Protein 1MX4 (pdb70)

Nearest PDB structures (foldseek):
  1mx4-assembly1_A  TM=1.006E+00  e=5.178E-28  Homo sapiens
  1mx2-assembly1_A  TM=1.004E+00  e=1.451E-25  Homo sapiens
  1mx2-assembly2_B  TM=9.859E-01  e=1.183E-23  Homo sapiens
  1mx6-assembly2_B  TM=9.860E-01  e=1.723E-23  Homo sapiens
  1ihb-assembly1_B  TM=9.874E-01  e=2.378E-23  Homo sapiens

Foldseek 3Di:
DFAQLLVCQLVLPPVSNVVVVVDPDDQQDAHPQGHGSLQNGDFPNQVSNLVSLVVPHDQCDADPFQDGVLLVCLLVLRQSNNVSSVVSPHDQCRATPFQDGSLLNNLLNLSQVNNLCCLPPHPHDQCGATNVGHGSLNNNVVNVSVVSNVSSVVRD/DLQCQLLVCQLVVVLVSNVVSVVVVGPQADAPPQGHGSLRNGDQPNLSSLLSSLVSPYDQADADPQQDTVLLVCLLVLRQSNNVSSVVSVRDQCRAGPQQDGSLLNNLLNLSQVNNLCPLPPHPYPLCGATNVGDGSLNSNVVNVSVVSNVSCVVSVSD

Solvent-accessible surface area: 15303 Å² total; per-residue (Å²): 165,15,95,99,2,2,52,4,0,42,185,21,59,67,142,70,0,35,59,16,2,59,52,129,19,87,6,49,27,110,19,73,135,40,79,2,2,2,16,16,7,114,45,40,40,37,61,1,0,70,26,0,10,41,37,49,7,59,15,56,58,103,42,243,64,8,41,0,3,1,0,37,0,0,76,51,25,52,45,84,0,0,61,17,0,29,108,55,147,9,63,17,34,13,62,13,91,116,0,11,2,0,0,1,10,0,0,65,59,27,52,59,185,3,0,60,39,0,23,103,131,32,76,13,75,36,62,46,158,15,122,177,18,46,27,0,18,52,15,0,137,133,104,45,88,114,124,3,15,66,32,0,114,82,49,79,122,148,20,98,68,3,6,52,0,0,40,137,25,39,53,141,55,0,35,49,15,6,137,115,120,15,97,12,45,24,114,37,86,159,40,78,4,2,4,22,29,10,122,47,43,37,41,62,2,0,91,64,0,10,105,115,44,8,68,27,63,60,99,34,217,77,7,35,0,7,2,0,39,0,0,117,54,16,54,24,84,0,0,49,12,0,31,132,57,155,8,62,14,49,17,63,9,85,110,0,8,2,0,0,0,11,0,0,63,66,27,52,64,151,2,0,61,40,1,24,92,127,38,78,13,76,50,38,16,44,8,21,143,8,28,19,0,11,57,12,0,193,116,114,51,93,102,117,2,22,67,26,0,114,86,61,70,6,70

GO terms:
  GO:0005829 cytosol (C, TAS)
  GO:0005515 protein binding (F, IPI)
  GO:0004861 cyclin-dependent protein serine/threonine kinase inhibitor activity (F, IDA)
  GO:0005634 nucleus (C, IDA)
  GO:0005737 cytoplasm (C, IDA)
  GO:2000045 regulation of G1/S transition of mitotic cell cycle (P, IDA)
  GO:0030308 negative regulation of cell growth (P, IDA)
  GO:0008285 negative regulation of cell population proliferation (P, IDA)
  GO:0004861 cyclin-dependent protein serine/threonine kinase inhibitor activity (F, TAS)
  GO:0019901 protein kinase binding (F, IPI)

InterPro domains:
  IPR002110 Ankyrin repeat [PF12796] (74-160)
  IPR002110 Ankyrin repeat [PF13637] (11-43)
  IPR002110 Ankyrin repeat [PS50088] (69-101)
  IPR002110 Ankyrin repeat [PS50088] (102-128)
  IPR002110 Ankyrin repeat [SM00248] (37-65)
  IPR002110 Ankyrin repeat [SM00248] (69-98)
  IPR002110 Ankyrin repeat [SM00248] (102-132)
  IPR002110 Ankyrin repeat [SM00248] (136-167)
  IPR036770 Ankyrin repeat-containing domain superfamily [G3DSA:1.25.40.20] (1-168)
  IPR036770 Ankyrin repeat-containing domain superfamily [SSF48403] (6-159)
  IPR050776 Ankyrin Repeat and Cyclin-Dependent Kinase Inhibitor [PTHR24201] (7-159)

CATH classification: 1.25.40.20

Radius of gyration: 25.45 Å; Cα contacts (8 Å, |Δi|>4): 602; chains: 2; bounding box: 33×76×51 Å

B-factor: mean 25.81, std 10.82, range [7.52, 103.93]

Sequence (315 aa):
WGNELASAAARGDLEQLTSLLQNNVNVNAQNGFGRTALQVMKLGNPEIARRLLLRGANPDLKDRTGFAVIHDAARAGQLDTLQTLLEFQADVNIEDNEGNLPLHLAAKEGHLRVVEFLVKHTASNVGHRNHKGDTACDLARLYGRNEVVSLMQANGPWGNELASAAARGDLEQLTSLLQNNVNVNAQNGFGRTALQVMKLGNPEIARRLLLRGANPDLKDRTGFAVIHDAARAGQLDTLQTLLEFQADVNIEDNEGNLPLHLAAKEGHLRVVEFLVKHTASNVGHRNHKGDTACDLARLYGRNEVVSLMQANGAG

Organism: Homo sapiens (NCBI:txid9606)

Secondary structure (DSSP, 8-state):
-HHHHHHHHHHT-HHHHHHHTTS---TT-B-TTS-BHHHH--TT-HHHHHHHHHTT--TT---TTS--HHHHHHHTT-HHHHHHHHHTT--TT---TTS--HHHHHHHHT-HHHHHHHHHHS---TT---TTS--HHHHHHHTT-HHHHHHHHH--/-HHHHHHHHHHHT-HHHHHHHHHTT--TT---TTS--HHHHPPTT-HHHHHHHHHTT--TT-B-TTS-BHHHHHHHTT-HHHHHHHHHTT--TT---TTS--HHHHHHHTT-HHHHHHHHHHS---TT---TTS--HHHHHHHTT-HHHHHHHHHTT--

Structure (mmCIF, N/CA/C/O backbone):
data_1MX4
#
_entry.id   1MX4
#
_cell.length_a   55.070
_cell.length_b   151.174
_cell.length_c   40.149
_cell.angle_alpha   90.00
_cell.angle_beta   90.00
_cell.angle_gamma   90.00
#
_symmetry.space_group_name_H-M   'P 21 21 2'
#
loop_
_entity.id
_entity.type
_entity.pdbx_description
1 polymer 'Cyclin-dependent kinase 6 inhibitor'
2 water water
#
loop_
_atom_site.group_PDB
_atom_site.id
_atom_site.type_symbol
_atom_site.label_atom_id
_atom_site.label_alt_id
_atom_site.label_comp_id
_atom_site.label_asym_id
_atom_site.label_entity_id
_atom_site.label_seq_id
_atom_site.pdbx_PDB_ins_code
_atom_site.Cartn_x
_atom_site.Cartn_y
_atom_site.Cartn_z
_atom_site.occupancy
_atom_site.B_iso_or_equiv
_atom_site.auth_seq_id
_atom_site.auth_comp_id
_atom_site.auth_asym_id
_atom_site.auth_atom_id
_atom_site.pdbx_PDB_model_num
ATOM 1 N N . TRP A 1 5 ? 15.619 37.601 50.095 1.00 49.28 5 TRP A N 1
ATOM 2 C CA . TRP A 1 5 ? 16.171 37.807 48.729 1.00 47.31 5 TRP A CA 1
ATOM 3 C C . TRP A 1 5 ? 16.438 36.477 48.036 1.00 43.60 5 TRP A C 1
ATOM 4 O O . TRP A 1 5 ? 15.902 36.224 46.960 1.00 43.59 5 TRP A O 1
ATOM 15 N N . GLY A 1 6 ? 17.259 35.628 48.648 1.00 42.22 6 GLY A N 1
ATOM 16 C CA . GLY A 1 6 ? 17.564 34.336 48.052 1.00 38.26 6 GLY A CA 1
ATOM 17 C C . GLY A 1 6 ? 16.314 33.507 47.790 1.00 36.57 6 GLY A C 1
ATOM 18 O O . GLY A 1 6 ? 16.179 32.876 46.736 1.00 34.84 6 GLY A O 1
ATOM 19 N N . ASN A 1 7 ? 15.396 33.516 48.754 1.00 35.56 7 ASN A N 1
ATOM 20 C CA . ASN A 1 7 ? 14.144 32.778 48.645 1.00 31.24 7 ASN A CA 1
ATOM 21 C C . ASN A 1 7 ? 13.217 33.409 47.619 1.00 30.05 7 ASN A C 1
ATOM 22 O O . ASN A 1 7 ? 12.666 32.721 46.759 1.00 27.57 7 ASN A O 1
ATOM 27 N N . GLU A 1 8 ? 13.046 34.722 47.722 1.00 29.47 8 GLU A N 1
ATOM 28 C CA . GLU A 1 8 ? 12.185 35.454 46.807 1.00 28.11 8 GLU A CA 1
ATOM 29 C C . GLU A 1 8 ? 12.713 35.415 45.382 1.00 26.34 8 GLU A C 1
ATOM 30 O O . GLU A 1 8 ? 11.946 35.238 44.434 1.00 25.28 8 GLU A O 1
ATOM 36 N N . LEU A 1 9 ? 14.025 35.576 45.235 1.00 27.27 9 LEU A N 1
ATOM 37 C CA . LEU A 1 9 ? 14.651 35.573 43.918 1.00 27.60 9 LEU A CA 1
ATOM 38 C C . LEU A 1 9 ? 14.377 34.238 43.228 1.00 26.60 9 LEU A C 1
ATOM 39 O O . LEU A 1 9 ? 13.976 34.196 42.064 1.00 26.23 9 LEU A O 1
ATOM 44 N N . ALA A 1 10 ? 14.586 33.148 43.963 1.00 27.17 10 ALA A N 1
ATOM 45 C CA . ALA A 1 10 ? 14.350 31.809 43.430 1.00 25.29 10 ALA A CA 1
ATOM 46 C C . ALA A 1 10 ? 12.880 31.656 43.061 1.00 24.28 10 ALA A C 1
ATOM 47 O O . ALA A 1 10 ? 12.539 31.064 42.038 1.00 22.69 10 ALA A O 1
ATOM 49 N N . SER A 1 11 ? 12.011 32.203 43.902 1.00 25.19 11 SER A N 1
ATOM 50 C CA . SER A 1 11 ? 10.578 32.140 43.661 1.00 25.92 11 SER A CA 1
ATOM 51 C C . SER A 1 11 ? 10.219 32.867 42.357 1.00 27.75 11 SER A C 1
ATOM 52 O O . SER A 1 11 ? 9.466 32.347 41.526 1.00 27.69 11 SER A O 1
ATOM 55 N N . ALA A 1 12 ? 10.760 34.069 42.181 1.00 26.32 12 ALA A N 1
ATOM 56 C CA . ALA A 1 12 ? 10.485 34.854 40.978 1.00 25.83 12 ALA A CA 1
ATOM 57 C C . ALA A 1 12 ? 10.942 34.103 39.728 1.00 21.38 12 ALA A C 1
ATOM 58 O O . ALA A 1 12 ? 10.244 34.088 38.709 1.00 19.34 12 ALA A O 1
ATOM 60 N N . ALA A 1 13 ? 12.118 33.488 39.808 1.00 20.25 13 ALA A N 1
ATOM 61 C CA . ALA A 1 13 ? 12.666 32.730 38.686 1.00 20.61 13 ALA A CA 1
ATOM 62 C C . ALA A 1 13 ? 11.806 31.507 38.384 1.00 20.09 13 ALA A C 1
ATOM 63 O O . ALA A 1 13 ? 11.444 31.250 37.231 1.00 21.10 13 ALA A O 1
ATOM 65 N N . ALA A 1 14 ? 11.484 30.755 39.430 1.00 21.82 14 ALA A N 1
ATOM 66 C CA . ALA A 1 14 ? 10.675 29.550 39.292 1.00 25.17 14 ALA A CA 1
ATOM 67 C C . ALA A 1 14 ? 9.307 29.819 38.677 1.00 26.21 14 ALA A C 1
ATOM 68 O O . ALA A 1 14 ? 8.790 28.999 37.921 1.00 25.91 14 ALA A O 1
ATOM 70 N N . ARG A 1 15 ? 8.719 30.964 39.003 1.00 26.65 15 ARG A N 1
ATOM 71 C CA . ARG A 1 15 ? 7.408 31.315 38.477 1.00 27.10 15 ARG A CA 1
ATOM 72 C C . ARG A 1 15 ? 7.481 31.991 37.120 1.00 27.18 15 ARG A C 1
ATOM 73 O O . ARG A 1 15 ? 6.454 32.214 36.479 1.00 27.43 15 ARG A O 1
ATOM 81 N N . GLY A 1 16 ? 8.695 32.313 36.684 1.00 28.19 16 GLY A N 1
ATOM 82 C CA . GLY A 1 16 ? 8.864 32.979 35.405 1.00 26.78 16 GLY A CA 1
ATOM 83 C C . GLY A 1 16 ? 8.444 34.439 35.456 1.00 26.13 16 GLY A C 1
ATOM 84 O O . GLY A 1 16 ? 8.031 35.010 34.446 1.00 24.13 16 GLY A O 1
ATOM 85 N N . ASP A 1 17 ? 8.550 35.048 36.633 1.00 27.01 17 ASP A N 1
ATOM 86 C CA . ASP A 1 17 ? 8.176 36.449 36.803 1.00 27.14 17 ASP A CA 1
ATOM 87 C C . ASP A 1 17 ? 9.397 37.361 36.626 1.00 25.33 17 ASP A C 1
ATOM 88 O O . ASP A 1 17 ? 10.078 37.695 37.597 1.00 26.43 17 ASP A O 1
ATOM 93 N N . LEU A 1 18 ? 9.663 37.767 35.388 1.00 23.58 18 LEU A N 1
ATOM 94 C CA . LEU A 1 18 ? 10.806 38.631 35.091 1.00 24.62 18 LEU A CA 1
ATOM 95 C C . LEU A 1 18 ? 10.722 39.977 35.809 1.00 26.83 18 LEU A C 1
ATOM 96 O O . LEU A 1 18 ? 11.717 40.471 36.341 1.00 24.36 18 LEU A O 1
ATOM 101 N N . GLU A 1 19 ? 9.529 40.563 35.823 1.00 28.48 19 GLU A N 1
ATOM 102 C CA . GLU A 1 19 ? 9.305 41.855 36.466 1.00 29.24 19 GLU A CA 1
ATOM 103 C C . GLU A 1 19 ? 9.750 41.810 37.924 1.00 26.75 19 GLU A C 1
ATOM 104 O O . GLU A 1 19 ? 10.526 42.654 38.377 1.00 27.32 19 GLU A O 1
ATOM 110 N N . GLN A 1 20 ? 9.258 40.807 38.647 1.00 24.28 20 GLN A N 1
ATOM 111 C CA . GLN A 1 20 ? 9.587 40.627 40.055 1.00 21.17 20 GLN A CA 1
ATOM 112 C C . GLN A 1 20 ? 11.073 40.334 40.249 1.00 22.73 20 GLN A C 1
ATOM 113 O O . GLN A 1 20 ? 11.694 40.848 41.181 1.00 23.24 20 GLN A O 1
ATOM 119 N N . LEU A 1 21 ? 11.640 39.509 39.370 1.00 24.05 21 LEU A N 1
ATOM 120 C CA . LEU A 1 21 ? 13.057 39.164 39.462 1.00 22.76 21 LEU A CA 1
ATOM 121 C C . LEU A 1 21 ? 13.918 40.420 39.359 1.00 23.43 21 LEU A C 1
ATOM 122 O O . LEU A 1 21 ? 14.777 40.665 40.205 1.00 21.85 21 LEU A O 1
ATOM 127 N N . THR A 1 22 ? 13.689 41.216 38.320 1.00 26.40 22 THR A N 1
ATOM 128 C CA . THR A 1 22 ? 14.467 42.433 38.130 1.00 27.68 22 THR A CA 1
ATOM 129 C C . THR A 1 22 ? 14.316 43.399 39.299 1.00 24.06 22 THR A C 1
ATOM 130 O O . THR A 1 22 ? 15.267 44.094 39.653 1.00 24.38 22 THR A O 1
ATOM 134 N N . SER A 1 23 ? 13.135 43.430 39.915 1.00 23.25 23 SER A N 1
ATOM 135 C CA . SER A 1 23 ? 12.909 44.311 41.059 1.00 23.30 23 SER A CA 1
ATOM 136 C C . SER A 1 23 ? 13.772 43.835 42.225 1.00 24.61 23 SER A C 1
ATOM 137 O O . SER A 1 23 ? 14.377 44.639 42.928 1.00 24.29 23 SER A O 1
ATOM 140 N N . LEU A 1 24 ? 13.819 42.520 42.419 1.00 24.22 24 LEU A N 1
ATOM 141 C CA . LEU A 1 24 ? 14.613 41.917 43.484 1.00 23.00 24 LEU A CA 1
ATOM 142 C C . LEU A 1 24 ? 16.096 42.132 43.214 1.00 21.41 24 LEU A C 1
ATOM 143 O O . LEU A 1 24 ? 16.890 42.293 44.141 1.00 22.06 24 LEU A O 1
ATOM 148 N N . LEU A 1 25 ? 16.469 42.136 41.939 1.00 20.35 25 LEU A N 1
ATOM 149 C CA . LEU A 1 25 ? 17.862 42.329 41.569 1.00 18.90 25 LEU A CA 1
ATOM 150 C C . LEU A 1 25 ? 18.335 43.763 41.799 1.00 19.34 25 LEU A C 1
ATOM 151 O O . LEU A 1 25 ? 19.514 44.069 41.610 1.00 16.63 25 LEU A O 1
ATOM 156 N N . GLN A 1 26 ? 17.423 44.650 42.196 1.00 21.10 26 GLN A N 1
ATOM 157 C CA . GLN A 1 26 ? 17.817 46.026 42.474 1.00 23.99 26 GLN A CA 1
ATOM 158 C C . GLN A 1 26 ? 18.435 46.048 43.864 1.00 26.97 26 GLN A C 1
ATOM 159 O O . GLN A 1 26 ? 19.121 46.995 44.238 1.00 27.39 2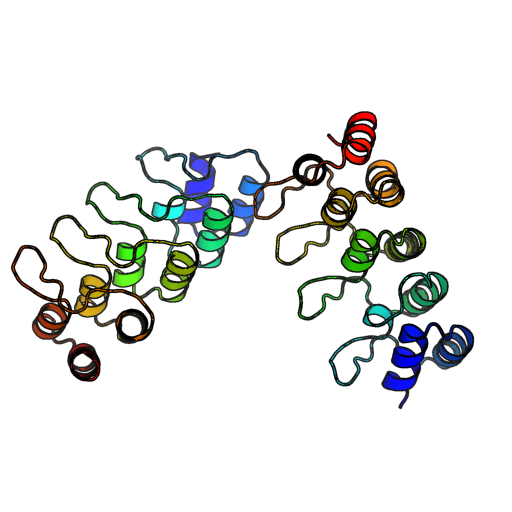6 GLN A O 1
ATOM 165 N N . ASN A 1 27 ? 18.195 44.985 44.626 1.00 28.44 27 ASN A N 1
ATOM 166 C CA . ASN A 1 27 ? 18.756 44.876 45.971 1.00 29.69 27 ASN A CA 1
ATOM 167 C C . ASN A 1 27 ? 20.160 44.308 45.854 1.00 30.48 27 ASN A C 1
ATOM 168 O O . ASN A 1 27 ? 20.592 43.920 44.766 1.00 31.69 27 ASN A O 1
ATOM 173 N N . ASN A 1 28 ? 20.866 44.263 46.980 1.00 32.96 28 ASN A N 1
ATOM 174 C CA . ASN A 1 28 ? 22.218 43.725 47.024 1.00 35.70 28 ASN A CA 1
ATOM 175 C C . ASN A 1 28 ? 22.085 42.248 47.371 1.00 36.81 28 ASN A C 1
ATOM 176 O O . ASN A 1 28 ? 22.340 41.832 48.499 1.00 38.65 28 ASN A O 1
ATOM 181 N N . VAL A 1 29 ? 21.685 41.460 46.381 1.00 34.60 29 VAL A N 1
ATOM 182 C CA . VAL A 1 29 ? 21.466 40.035 46.572 1.00 31.54 29 VAL A CA 1
ATOM 183 C C . VAL A 1 29 ? 22.562 39.127 46.026 1.00 29.31 29 VAL A C 1
ATOM 184 O O . VAL A 1 29 ? 23.338 39.513 45.151 1.00 31.73 29 VAL A O 1
ATOM 188 N N . ASN A 1 30 ? 22.618 37.913 46.567 1.00 29.64 30 ASN A N 1
ATOM 189 C CA . ASN A 1 30 ? 23.567 36.907 46.113 1.00 29.73 30 ASN A CA 1
ATOM 190 C C . ASN A 1 30 ? 22.761 35.968 45.226 1.00 28.18 30 ASN A C 1
ATOM 191 O O . ASN A 1 30 ? 21.996 35.133 45.717 1.00 26.03 30 ASN A O 1
ATOM 196 N N . VAL A 1 31 ? 22.921 36.127 43.919 1.00 27.89 31 VAL A N 1
ATOM 197 C CA . VAL A 1 31 ? 22.196 35.315 42.953 1.00 27.47 31 VAL A CA 1
ATOM 198 C C . VAL A 1 31 ? 22.508 33.833 43.085 1.00 28.24 31 VAL A C 1
ATOM 199 O O . VAL A 1 31 ? 21.801 32.997 42.525 1.00 30.20 31 VAL A O 1
ATOM 203 N N . ASN A 1 32 ? 23.567 33.502 43.818 1.00 26.86 32 ASN A N 1
ATOM 204 C CA . ASN A 1 32 ? 23.930 32.102 44.002 1.00 27.62 32 ASN A CA 1
ATOM 205 C C . ASN A 1 32 ? 23.478 31.576 45.358 1.00 28.95 32 ASN A C 1
ATOM 206 O O . ASN A 1 32 ? 23.915 30.517 45.801 1.00 31.54 32 ASN A O 1
ATOM 211 N N . ALA A 1 33 ? 22.590 32.321 46.010 1.00 29.45 33 ALA A N 1
ATOM 212 C CA . ALA A 1 33 ? 22.067 31.909 47.303 1.00 30.12 33 ALA A CA 1
ATOM 213 C C . ALA A 1 33 ? 21.085 30.768 47.059 1.00 30.71 33 ALA A C 1
ATOM 214 O O . ALA A 1 33 ? 20.420 30.731 46.026 1.00 30.91 33 ALA A O 1
ATOM 216 N N . GLN A 1 34 ? 20.996 29.839 48.003 1.00 30.98 34 GLN A N 1
ATOM 217 C CA . GLN A 1 34 ? 20.094 28.703 47.858 1.00 34.91 34 GLN A CA 1
ATOM 218 C C . GLN A 1 34 ? 18.780 28.990 48.566 1.00 33.94 34 GLN A C 1
ATOM 219 O O . GLN A 1 34 ? 18.744 29.761 49.522 1.00 35.67 34 GLN A O 1
ATOM 225 N N . ASN A 1 35 ? 17.697 28.380 48.092 1.00 33.36 35 ASN A N 1
ATOM 226 C CA . ASN A 1 35 ? 16.396 28.589 48.713 1.00 36.52 35 ASN A CA 1
ATOM 227 C C . ASN A 1 35 ? 16.160 27.569 49.819 1.00 37.16 35 ASN A C 1
ATOM 228 O O . ASN A 1 35 ? 17.071 26.834 50.202 1.00 33.24 35 ASN A O 1
ATOM 233 N N . GLY A 1 36 ? 14.931 27.527 50.320 1.00 39.14 36 GLY A N 1
ATOM 234 C CA . GLY A 1 36 ? 14.586 26.604 51.385 1.00 42.51 36 GLY A CA 1
ATOM 235 C C . GLY A 1 36 ? 14.973 25.154 51.153 1.00 41.66 36 GLY A C 1
ATOM 236 O O . GLY A 1 36 ? 15.145 24.403 52.115 1.00 40.30 36 GLY A O 1
ATOM 237 N N . PHE A 1 37 ? 15.105 24.746 49.893 1.00 40.24 37 PHE A N 1
ATOM 238 C CA . PHE A 1 37 ? 15.474 23.366 49.604 1.00 40.23 37 PHE A CA 1
ATOM 239 C C . PHE A 1 37 ? 16.782 23.170 48.832 1.00 39.29 37 PHE A C 1
ATOM 240 O O . PHE A 1 37 ? 16.918 22.228 48.052 1.00 38.98 37 PHE A O 1
ATOM 248 N N . GLY A 1 38 ? 17.741 24.064 49.064 1.00 36.66 38 GLY A N 1
ATOM 249 C CA . GLY A 1 38 ? 19.049 23.958 48.437 1.00 35.50 38 GLY A CA 1
ATOM 250 C C . GLY A 1 38 ? 19.213 24.173 46.944 1.00 35.61 38 GLY A C 1
ATOM 251 O O . GLY A 1 38 ? 20.169 23.674 46.351 1.00 36.08 38 GLY A O 1
ATOM 252 N N . ARG A 1 39 ? 18.304 24.912 46.322 1.00 33.45 39 ARG A N 1
ATOM 253 C CA . ARG A 1 39 ? 18.421 25.170 44.893 1.00 31.19 39 ARG A CA 1
ATOM 254 C C . ARG A 1 39 ? 18.532 26.674 44.657 1.00 27.55 39 ARG A C 1
ATOM 255 O O . ARG A 1 39 ? 17.902 27.467 45.359 1.00 28.64 39 ARG A O 1
ATOM 263 N N . THR A 1 40 ? 19.351 27.066 43.688 1.00 26.47 40 THR A N 1
ATOM 264 C CA . THR A 1 40 ? 19.534 28.479 43.384 1.00 23.91 40 THR A CA 1
ATOM 265 C C . THR A 1 40 ? 18.491 28.938 42.378 1.00 22.86 40 THR A C 1
ATOM 266 O O . THR A 1 40 ? 17.884 28.123 41.681 1.00 21.76 40 THR A O 1
ATOM 270 N N . ALA A 1 41 ? 18.294 30.252 42.298 1.00 21.20 41 ALA A N 1
ATOM 271 C CA . ALA A 1 41 ? 17.322 30.816 41.377 1.00 18.80 41 ALA A CA 1
ATOM 272 C C . ALA A 1 41 ? 17.469 30.219 39.980 1.00 18.62 41 ALA A C 1
ATOM 273 O O . ALA A 1 41 ? 16.487 29.789 39.381 1.00 20.61 41 ALA A O 1
ATOM 275 N N . LEU A 1 42 ? 18.695 30.194 39.466 1.00 16.93 42 LEU A N 1
ATOM 276 C CA . LEU A 1 42 ? 18.957 29.656 38.133 1.00 18.27 42 LEU A CA 1
ATOM 277 C C . LEU A 1 42 ? 18.532 28.186 38.006 1.00 19.61 42 LEU A C 1
ATOM 278 O O . LEU A 1 42 ? 17.951 27.782 36.997 1.00 21.32 42 LEU A O 1
ATOM 283 N N . GLN A 1 43 ? 18.817 27.391 39.031 1.00 22.11 43 GLN A N 1
ATOM 284 C CA . GLN A 1 43 ? 18.456 25.978 39.007 1.00 22.74 43 GLN A CA 1
ATOM 285 C C . GLN A 1 43 ? 16.947 25.732 38.967 1.00 22.94 43 GLN A C 1
ATOM 286 O O . GLN A 1 43 ? 16.488 24.801 38.309 1.00 25.53 43 GLN A O 1
ATOM 292 N N . VAL A 1 44 ? 16.176 26.564 39.660 1.00 22.55 44 VAL A N 1
ATOM 293 C CA . VAL A 1 44 ? 14.726 26.383 39.692 1.00 23.24 44 VAL A CA 1
ATOM 294 C C . VAL A 1 44 ? 13.989 27.193 38.642 1.00 23.38 44 VAL A C 1
ATOM 295 O O . VAL A 1 44 ? 12.778 27.053 38.476 1.00 24.51 44 VAL A O 1
ATOM 299 N N . MET A 1 45 ? 14.724 28.042 37.937 1.00 22.75 45 MET A N 1
ATOM 300 C CA . MET A 1 45 ? 14.128 28.890 36.921 1.00 22.03 45 MET A CA 1
ATOM 301 C C . MET A 1 45 ? 13.131 28.164 36.026 1.00 20.83 45 MET A C 1
ATOM 302 O O . MET A 1 45 ? 13.380 27.043 35.573 1.00 20.53 45 MET A O 1
ATOM 307 N N . LYS A 1 46 ? 11.993 28.806 35.784 1.00 20.97 46 LYS A N 1
ATOM 308 C CA . LYS A 1 46 ? 10.987 28.238 34.899 1.00 24.25 46 LYS A CA 1
ATOM 309 C C . LYS A 1 46 ? 11.610 28.301 33.509 1.00 26.76 46 LYS A C 1
ATOM 310 O O . LYS A 1 46 ? 11.895 29.386 32.994 1.00 28.01 46 LYS A O 1
ATOM 316 N N . LEU A 1 47 ? 11.843 27.145 32.903 1.00 23.82 47 LEU A N 1
ATOM 317 C CA . LEU A 1 47 ? 12.447 27.131 31.583 1.00 25.67 47 LEU A CA 1
ATOM 318 C C . LEU A 1 47 ? 11.526 27.844 30.597 1.00 24.95 47 LEU A C 1
ATOM 319 O O . LEU A 1 47 ? 10.339 28.059 30.871 1.00 26.83 47 LEU A O 1
ATOM 324 N N . GLY A 1 48 ? 12.076 28.229 29.455 1.00 25.91 48 GLY A N 1
ATOM 325 C CA . GLY A 1 48 ? 11.275 28.941 28.477 1.00 26.50 48 GLY A CA 1
ATOM 326 C C . GLY A 1 48 ? 11.330 30.433 28.747 1.00 25.29 48 GLY A C 1
ATOM 327 O O . GLY A 1 48 ? 10.671 31.221 28.071 1.00 25.55 48 GLY A O 1
ATOM 328 N N . ASN A 1 49 ? 12.111 30.815 29.756 1.00 25.49 49 ASN A N 1
ATOM 329 C CA . ASN A 1 49 ? 12.292 32.220 30.127 1.00 23.92 49 ASN A CA 1
ATOM 330 C C . ASN A 1 49 ? 13.782 32.530 30.071 1.00 22.89 49 ASN A C 1
ATOM 331 O O . ASN A 1 49 ? 14.429 32.723 31.100 1.00 23.37 49 ASN A O 1
ATOM 336 N N . PRO A 1 50 ? 14.351 32.571 28.858 1.00 22.54 50 PRO A N 1
ATOM 337 C CA . PRO A 1 50 ? 15.774 32.854 28.666 1.00 23.04 50 PRO A CA 1
ATOM 338 C C . PRO A 1 50 ? 16.288 34.156 29.291 1.00 24.87 50 PRO A C 1
ATOM 339 O O . PRO A 1 50 ? 17.416 34.205 29.783 1.00 25.94 50 PRO A O 1
ATOM 343 N N . GLU A 1 51 ? 15.464 35.201 29.290 1.00 26.03 51 GLU A N 1
ATOM 344 C CA . GLU A 1 51 ? 15.875 36.482 29.863 1.00 23.61 51 GLU A CA 1
ATOM 345 C C . GLU A 1 51 ? 16.112 36.318 31.366 1.00 25.40 51 GLU A C 1
ATOM 346 O O . GLU A 1 51 ? 16.995 36.957 31.936 1.00 24.82 51 GLU A O 1
ATOM 352 N N . ILE A 1 52 ? 15.332 35.452 32.007 1.00 22.85 52 ILE A N 1
ATOM 353 C CA . ILE A 1 52 ? 15.505 35.209 33.438 1.00 21.02 52 ILE A CA 1
ATOM 354 C C . ILE A 1 52 ? 16.893 34.609 33.670 1.00 21.80 52 ILE A C 1
ATOM 355 O O . ILE A 1 52 ? 17.598 34.992 34.602 1.00 22.01 52 ILE A O 1
ATOM 360 N N . ALA A 1 53 ? 17.289 33.678 32.809 1.00 23.30 53 ALA A N 1
ATOM 361 C CA . ALA A 1 53 ? 18.607 33.064 32.931 1.00 22.35 53 ALA A CA 1
ATOM 362 C C . ALA A 1 53 ? 19.674 34.120 32.668 1.00 21.10 53 ALA A C 1
ATOM 363 O O . ALA A 1 53 ? 20.656 34.213 33.392 1.00 21.20 53 ALA A O 1
ATOM 365 N N . ARG A 1 54 ? 19.469 34.911 31.621 1.00 20.29 54 ARG A N 1
ATOM 366 C CA . ARG A 1 54 ? 20.415 35.955 31.255 1.00 23.36 54 ARG A CA 1
ATOM 367 C C . ARG A 1 54 ? 20.679 36.905 32.423 1.00 22.23 54 ARG A C 1
ATOM 368 O O . ARG A 1 54 ? 21.828 37.113 32.813 1.00 20.92 54 ARG A O 1
ATOM 376 N N . ARG A 1 55 ? 19.613 37.464 32.989 1.00 21.64 55 ARG A N 1
ATOM 377 C CA . ARG A 1 55 ? 19.733 38.399 34.104 1.00 21.96 55 ARG A CA 1
ATOM 378 C C . ARG A 1 55 ? 20.431 37.777 35.311 1.00 22.42 55 ARG A C 1
ATOM 379 O O . ARG A 1 55 ? 21.187 38.449 36.014 1.00 22.63 55 ARG A O 1
ATOM 387 N N . LEU A 1 56 ? 20.189 36.494 35.558 1.00 19.18 56 LEU A N 1
ATOM 388 C CA . LEU A 1 56 ? 20.853 35.839 36.676 1.00 18.17 56 LEU A CA 1
ATOM 389 C C . LEU A 1 56 ? 22.336 35.632 36.350 1.00 18.81 56 LEU A C 1
ATOM 390 O O . LEU A 1 56 ? 23.211 35.853 37.191 1.00 22.29 56 LEU A O 1
ATOM 395 N N . LEU A 1 57 ? 22.614 35.225 35.117 1.00 21.50 57 LEU A N 1
ATOM 396 C CA . LEU A 1 57 ? 23.989 34.985 34.698 1.00 21.22 57 LEU A CA 1
ATOM 397 C C . LEU A 1 57 ? 24.791 36.285 34.676 1.00 23.05 57 LEU A C 1
ATOM 398 O O . LEU A 1 57 ? 25.972 36.296 35.014 1.00 21.82 57 LEU A O 1
ATOM 403 N N . LEU A 1 58 ? 24.145 37.377 34.280 1.00 24.73 58 LEU A N 1
ATOM 404 C CA . LEU A 1 58 ? 24.799 38.681 34.244 1.00 27.92 58 LEU A CA 1
ATOM 405 C C . LEU A 1 58 ? 25.226 39.100 35.654 1.00 28.20 58 LEU A C 1
ATOM 406 O O . LEU A 1 58 ? 26.177 39.865 35.820 1.00 28.59 58 LEU A O 1
ATOM 411 N N . ARG A 1 59 ? 24.524 38.599 36.668 1.00 29.53 59 ARG A N 1
ATOM 412 C CA . ARG A 1 59 ? 24.847 38.929 38.057 1.00 28.96 59 ARG A CA 1
ATOM 413 C C . ARG A 1 59 ? 25.823 37.957 38.706 1.00 29.33 59 ARG A C 1
ATOM 414 O O . ARG A 1 59 ? 26.066 38.023 39.914 1.00 34.25 59 ARG A O 1
ATOM 422 N N . GLY A 1 60 ? 26.377 37.051 37.906 1.00 27.51 60 GLY A N 1
ATOM 423 C CA . GLY A 1 60 ? 27.335 36.096 38.430 1.00 26.71 60 GLY A CA 1
ATOM 424 C C . GLY A 1 60 ? 26.816 34.721 38.816 1.00 24.14 60 GLY A C 1
ATOM 425 O O . GLY A 1 60 ? 27.479 34.004 39.560 1.00 23.64 60 GLY A O 1
ATOM 426 N N . ALA A 1 61 ? 25.642 34.343 38.321 1.00 23.80 61 ALA A N 1
ATOM 427 C CA . ALA A 1 61 ? 25.074 33.031 38.633 1.00 26.05 61 ALA A CA 1
ATOM 428 C C . ALA A 1 61 ? 25.954 31.900 38.084 1.00 24.12 61 ALA A C 1
ATOM 429 O O . ALA A 1 61 ? 26.388 31.943 36.927 1.00 23.10 61 ALA A O 1
ATOM 431 N N . ASN A 1 62 ? 26.212 30.898 38.922 1.00 24.12 62 ASN A N 1
ATOM 432 C CA . ASN A 1 62 ? 27.030 29.737 38.546 1.00 24.54 62 ASN A CA 1
ATOM 433 C C . ASN A 1 62 ? 26.150 28.725 37.818 1.00 24.98 62 ASN A C 1
ATOM 434 O O . ASN A 1 62 ? 25.327 28.038 38.433 1.00 27.74 62 ASN A O 1
ATOM 439 N N . PRO A 1 63 ? 26.325 28.606 36.496 1.00 22.77 63 PRO A N 1
ATOM 440 C CA . PRO A 1 63 ? 25.521 27.670 35.710 1.00 24.31 63 PRO A CA 1
ATOM 441 C C . PRO A 1 63 ? 25.821 26.178 35.858 1.00 22.59 63 PRO A C 1
ATOM 442 O O . PRO A 1 63 ? 24.995 25.345 35.483 1.00 24.11 63 PRO A O 1
ATOM 446 N N . ASP A 1 64 ? 26.976 25.830 36.416 1.00 21.85 64 ASP A N 1
ATOM 447 C CA . ASP A 1 64 ? 27.337 24.415 36.536 1.00 23.82 64 ASP A CA 1
ATOM 448 C C . ASP A 1 64 ? 26.915 23.672 37.801 1.00 25.41 64 ASP A C 1
ATOM 449 O O . ASP A 1 64 ? 27.291 22.513 37.985 1.00 25.42 64 ASP A O 1
ATOM 454 N N . LEU A 1 65 ? 26.137 24.317 38.664 1.00 28.61 65 LEU A N 1
ATOM 455 C CA . LEU A 1 65 ? 25.676 23.667 39.889 1.00 28.70 65 LEU A CA 1
ATOM 456 C C . LEU A 1 65 ? 24.743 22.496 39.591 1.00 28.82 65 LEU A C 1
ATOM 457 O O . LEU A 1 65 ? 23.964 22.548 38.645 1.00 28.44 65 LEU A O 1
ATOM 462 N N . LYS A 1 66 ? 24.815 21.450 40.412 1.00 27.04 66 LYS A N 1
ATOM 463 C CA . LYS A 1 66 ? 23.969 20.264 40.253 1.00 28.53 66 LYS A CA 1
ATOM 464 C C . LYS A 1 66 ? 22.988 20.101 41.420 1.00 29.55 66 LYS A C 1
ATOM 465 O O . LYS A 1 66 ? 23.285 20.499 42.544 1.00 30.50 66 LYS A O 1
ATOM 471 N N . ASP A 1 67 ? 21.823 19.510 41.160 1.00 34.41 67 ASP A N 1
ATOM 472 C CA . ASP A 1 67 ? 20.825 19.317 42.213 1.00 38.52 67 ASP A CA 1
ATOM 473 C C . ASP A 1 67 ? 20.905 17.941 42.866 1.00 41.19 67 ASP A C 1
ATOM 474 O O . ASP A 1 67 ? 21.870 17.194 42.675 1.00 38.55 67 ASP A O 1
ATOM 479 N N . ARG A 1 68 ? 19.878 17.612 43.646 1.00 47.24 68 ARG A N 1
ATOM 480 C CA . ARG A 1 68 ? 19.816 16.323 44.340 1.00 53.20 68 ARG A CA 1
ATOM 481 C C . ARG A 1 68 ? 20.228 15.145 43.459 1.00 52.51 68 ARG A C 1
ATOM 482 O O . ARG A 1 68 ? 20.847 14.207 43.945 1.00 54.42 68 ARG A O 1
ATOM 490 N N . THR A 1 69 ? 19.916 15.216 42.167 1.00 52.69 69 THR A N 1
ATOM 491 C CA . THR A 1 69 ? 20.234 14.141 41.233 1.00 53.78 69 THR A CA 1
ATOM 492 C C . THR A 1 69 ? 21.403 14.414 40.296 1.00 51.63 69 THR A C 1
ATOM 493 O O . THR A 1 69 ? 21.479 13.843 39.203 1.00 54.26 69 THR A O 1
ATOM 497 N N . GLY A 1 70 ? 22.309 15.291 40.697 1.00 47.62 70 GLY A N 1
ATOM 498 C CA . GLY A 1 70 ? 23.435 15.592 39.833 1.00 38.45 70 GLY A CA 1
ATOM 499 C C . GLY A 1 70 ? 23.104 16.173 38.466 1.00 32.68 70 GLY A C 1
ATOM 500 O O . GLY A 1 70 ? 23.833 15.961 37.500 1.00 31.11 70 GLY A O 1
ATOM 501 N N . PHE A 1 71 ? 21.991 16.896 38.373 1.00 29.46 71 PHE A N 1
ATOM 502 C CA . PHE A 1 71 ? 21.586 17.535 37.107 1.00 27.30 71 PHE A CA 1
ATOM 503 C C . PHE A 1 71 ? 21.879 19.039 37.150 1.00 23.95 71 PHE A C 1
ATOM 504 O O . PHE A 1 71 ? 21.614 19.695 38.156 1.00 23.08 71 PHE A O 1
A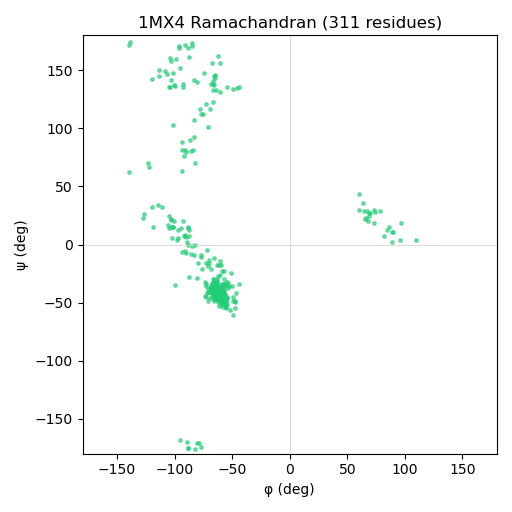TOM 512 N N . ALA A 1 72 ? 22.440 19.582 36.075 1.00 23.47 72 ALA A N 1
ATOM 513 C CA . ALA A 1 72 ? 22.697 21.014 36.017 1.00 23.65 72 ALA A CA 1
ATOM 514 C C . ALA A 1 72 ? 21.531 21.573 35.205 1.00 22.53 72 ALA A C 1
ATOM 515 O O . ALA A 1 72 ? 20.877 20.833 34.468 1.00 22.30 72 ALA A O 1
ATOM 517 N N . VAL A 1 73 ? 21.268 22.869 35.330 1.00 21.72 73 VAL A N 1
ATOM 518 C CA . VAL A 1 73 ? 20.162 23.475 34.600 1.00 23.68 73 VAL A CA 1
ATOM 519 C C . VAL A 1 73 ? 20.248 23.215 33.096 1.00 21.28 73 VAL A C 1
ATOM 520 O O . VAL A 1 73 ? 19.217 23.088 32.429 1.00 20.22 73 VAL A O 1
ATOM 524 N N . ILE A 1 74 ? 21.460 23.127 32.555 1.00 18.35 74 ILE A N 1
ATOM 525 C CA . ILE A 1 74 ? 21.587 22.870 31.133 1.00 19.78 74 ILE A CA 1
ATOM 526 C C . ILE A 1 74 ? 21.043 21.472 30.827 1.00 21.35 74 ILE A C 1
ATOM 527 O O . ILE A 1 74 ? 20.483 21.240 29.757 1.00 22.32 74 ILE A O 1
ATOM 532 N N . HIS A 1 75 ? 21.184 20.546 31.772 1.00 21.45 75 HIS A N 1
ATOM 533 C CA . HIS A 1 75 ? 20.647 19.202 31.569 1.00 20.80 75 HIS A CA 1
ATOM 534 C C . HIS A 1 75 ? 19.136 19.352 31.433 1.00 23.02 75 HIS A C 1
ATOM 535 O O . HIS A 1 75 ? 18.532 18.819 30.505 1.00 21.40 75 HIS A O 1
ATOM 542 N N . ASP A 1 76 ? 18.527 20.083 32.364 1.00 22.93 76 ASP A N 1
ATOM 543 C CA . ASP A 1 76 ? 17.084 20.285 32.326 1.00 24.92 76 ASP A CA 1
ATOM 544 C C . ASP A 1 76 ? 16.653 20.981 31.041 1.00 22.05 76 ASP A C 1
ATOM 545 O O . ASP A 1 76 ? 15.661 20.597 30.426 1.00 23.34 76 ASP A O 1
ATOM 550 N N . ALA A 1 77 ? 17.408 21.997 30.633 1.00 22.51 77 ALA A N 1
ATOM 551 C CA . ALA A 1 77 ? 17.086 22.745 29.423 1.00 21.54 77 ALA A CA 1
ATOM 552 C C . ALA A 1 77 ? 17.084 21.826 28.208 1.00 22.79 77 ALA A C 1
ATOM 553 O O . ALA A 1 77 ? 16.171 21.871 27.378 1.00 22.69 77 ALA A O 1
ATOM 555 N N . ALA A 1 78 ? 18.108 20.983 28.112 1.00 20.06 78 ALA A N 1
ATOM 556 C CA . ALA A 1 78 ? 18.221 20.068 26.986 1.00 19.38 78 ALA A CA 1
ATOM 557 C C . ALA A 1 78 ? 17.120 19.010 26.987 1.00 21.15 78 ALA A C 1
ATOM 558 O O . ALA A 1 78 ? 16.583 18.659 25.936 1.00 22.59 78 ALA A O 1
ATOM 560 N N . ARG A 1 79 ? 16.779 18.505 28.165 1.00 21.27 79 ARG A N 1
ATOM 561 C CA . ARG A 1 79 ? 15.743 17.488 28.269 1.00 22.77 79 ARG A CA 1
ATOM 562 C C . ARG A 1 79 ? 14.364 18.044 27.914 1.00 24.24 79 ARG A C 1
ATOM 563 O O . ARG A 1 79 ? 13.521 17.332 27.365 1.00 22.62 79 ARG A O 1
ATOM 571 N N . ALA A 1 80 ? 14.151 19.318 28.231 1.00 25.19 80 ALA A N 1
ATOM 572 C CA . ALA A 1 80 ? 12.888 19.998 27.964 1.00 24.22 80 ALA A CA 1
ATOM 573 C C . ALA A 1 80 ? 12.866 20.632 26.576 1.00 23.78 80 ALA A C 1
ATOM 574 O O . ALA A 1 80 ? 11.869 21.231 26.174 1.00 25.00 80 ALA A O 1
ATOM 576 N N . GLY A 1 81 ? 13.966 20.494 25.844 1.00 21.97 81 GLY A N 1
ATOM 577 C CA . GLY A 1 81 ? 14.032 21.062 24.512 1.00 21.52 81 GLY A CA 1
ATOM 578 C C . GLY A 1 81 ? 13.942 22.578 24.519 1.00 23.71 81 GLY A C 1
ATOM 579 O O . GLY A 1 81 ? 13.458 23.171 23.564 1.00 22.79 81 GLY A O 1
ATOM 580 N N . GLN A 1 82 ? 14.398 23.211 25.596 1.00 23.63 82 GLN A N 1
ATOM 581 C CA . GLN A 1 82 ? 14.363 24.669 25.706 1.00 22.22 82 GLN A CA 1
ATOM 582 C C . GLN A 1 82 ? 15.661 25.253 25.162 1.00 20.38 82 GLN A C 1
ATOM 583 O O . GLN A 1 82 ? 16.570 25.583 25.921 1.00 20.68 82 GLN A O 1
ATOM 589 N N . LEU A 1 83 ? 15.735 25.374 23.840 1.00 20.33 83 LEU A N 1
ATOM 590 C CA . LEU A 1 83 ? 16.918 25.892 23.159 1.00 21.03 83 LEU A CA 1
ATOM 591 C C . LEU A 1 83 ? 17.406 27.274 23.605 1.00 22.13 83 LEU A C 1
ATOM 592 O O . LEU A 1 83 ? 18.580 27.436 23.947 1.00 22.63 83 LEU A O 1
ATOM 597 N N . ASP A 1 84 ? 16.522 28.270 23.580 1.00 24.14 84 ASP A N 1
ATOM 598 C CA . ASP A 1 84 ? 16.887 29.630 23.983 1.00 25.77 84 ASP A CA 1
ATOM 599 C C . ASP A 1 84 ? 17.651 29.664 25.297 1.00 23.13 84 ASP A C 1
ATOM 600 O O . ASP A 1 84 ? 18.745 30.215 25.377 1.00 21.26 84 ASP A O 1
ATOM 605 N N . THR A 1 85 ? 17.063 29.071 26.327 1.00 21.81 85 THR A N 1
ATOM 606 C CA . THR A 1 85 ? 17.686 29.030 27.639 1.00 21.20 85 THR A CA 1
ATOM 607 C C . THR A 1 85 ? 18.994 28.254 27.593 1.00 21.87 85 THR A C 1
ATOM 608 O O . THR A 1 85 ? 19.951 28.611 28.276 1.00 23.41 85 THR A O 1
ATOM 612 N N . LEU A 1 86 ? 19.039 27.194 26.787 1.00 22.22 86 LEU A N 1
ATOM 613 C CA . LEU A 1 86 ? 20.261 26.401 26.685 1.00 21.52 86 LEU A CA 1
ATOM 614 C C . LEU A 1 86 ? 21.367 27.257 26.078 1.00 21.82 86 LEU A C 1
ATOM 615 O O . LEU A 1 86 ? 22.508 27.234 26.542 1.00 19.93 86 LEU A O 1
ATOM 620 N N . GLN A 1 87 ? 21.021 28.016 25.043 1.00 24.11 87 GLN A N 1
ATOM 621 C CA . GLN A 1 87 ? 21.985 28.883 24.383 1.00 24.55 87 GLN A CA 1
ATOM 622 C C . GLN A 1 87 ? 22.488 30.002 25.296 1.00 23.04 87 GLN A C 1
ATOM 623 O O . GLN A 1 87 ? 23.691 30.255 25.356 1.00 21.31 87 GLN A O 1
ATOM 629 N N . THR A 1 88 ? 21.589 30.675 26.010 1.00 25.17 88 THR A N 1
ATOM 630 C CA . THR A 1 88 ? 22.043 31.755 26.881 1.00 24.65 88 THR A CA 1
ATOM 631 C C . THR A 1 88 ? 22.957 31.161 27.950 1.00 25.08 88 THR A C 1
ATOM 632 O O . THR A 1 88 ? 23.897 31.807 28.414 1.00 25.59 88 THR A O 1
ATOM 636 N N . LEU A 1 89 ? 22.683 29.911 28.315 1.00 24.90 89 LEU A N 1
ATOM 637 C CA . LEU A 1 89 ? 23.472 29.201 29.315 1.00 24.19 89 LEU A CA 1
ATOM 638 C C . LEU A 1 89 ? 24.912 29.059 28.822 1.00 21.18 89 LEU A C 1
ATOM 639 O O . LEU A 1 89 ? 25.873 29.296 29.564 1.00 20.38 89 LEU A O 1
ATOM 644 N N . LEU A 1 90 ? 25.053 28.688 27.556 1.00 22.10 90 LEU A N 1
ATOM 645 C CA . LEU A 1 90 ? 26.362 28.507 26.958 1.00 24.86 90 LEU A CA 1
ATOM 646 C C . LEU A 1 90 ? 27.096 29.818 26.688 1.00 27.15 90 LEU A C 1
ATOM 647 O O . LEU A 1 90 ? 28.320 29.876 26.805 1.00 26.92 90 LEU A O 1
ATOM 652 N N . GLU A 1 91 ? 26.367 30.873 26.335 1.00 29.17 91 GLU A N 1
ATOM 653 C CA . GLU A 1 91 ? 27.037 32.143 26.085 1.00 31.32 91 GLU A CA 1
ATOM 654 C C . GLU A 1 91 ? 27.648 32.676 27.380 1.00 27.36 91 GLU A C 1
ATOM 655 O O . GLU A 1 91 ? 28.455 33.603 27.360 1.00 27.57 91 GLU A O 1
ATOM 661 N N . PHE A 1 92 ? 27.280 32.069 28.507 1.00 26.48 92 PHE A N 1
ATOM 662 C CA . PHE A 1 92 ? 27.846 32.472 29.790 1.00 24.72 92 PHE A CA 1
ATOM 663 C C . PHE A 1 92 ? 28.773 31.402 30.370 1.00 25.60 92 PHE A C 1
ATOM 664 O O . PHE A 1 92 ? 28.889 31.231 31.583 1.00 25.07 92 PHE A O 1
ATOM 672 N N . GLN A 1 93 ? 29.427 30.683 29.466 1.00 27.90 93 GLN A N 1
ATOM 673 C CA . GLN A 1 93 ? 30.396 29.649 29.809 1.00 29.70 93 GLN A CA 1
ATOM 674 C C . GLN A 1 93 ? 29.913 28.392 30.524 1.00 25.22 93 GLN A C 1
ATOM 675 O O . GLN A 1 93 ? 30.703 27.725 31.185 1.00 25.35 93 GLN A O 1
ATOM 681 N N . ALA A 1 94 ? 28.633 28.057 30.408 1.00 22.16 94 ALA A N 1
ATOM 682 C CA . ALA A 1 94 ? 28.154 26.836 31.042 1.00 25.10 94 ALA A CA 1
ATOM 683 C C . ALA A 1 94 ? 28.872 25.678 30.343 1.00 22.79 94 ALA A C 1
ATOM 684 O O . ALA A 1 94 ? 29.155 25.740 29.150 1.00 25.93 94 ALA A O 1
ATOM 686 N N . ASP A 1 95 ? 29.178 24.632 31.096 1.00 22.73 95 ASP A N 1
ATOM 687 C CA . ASP A 1 95 ? 29.863 23.462 30.554 1.00 22.51 95 ASP A CA 1
ATOM 688 C C . ASP A 1 95 ? 28.891 22.585 29.755 1.00 20.76 95 ASP A C 1
ATOM 689 O O . ASP A 1 95 ? 27.982 21.988 30.334 1.00 22.86 95 ASP A O 1
ATOM 694 N N . VAL A 1 96 ? 29.080 22.514 28.435 1.00 20.55 96 VAL A N 1
ATOM 695 C CA . VAL A 1 96 ? 28.210 21.700 27.576 1.00 23.84 96 VAL A CA 1
ATOM 696 C C . VAL A 1 96 ? 28.375 20.211 27.816 1.00 19.90 96 VAL A C 1
ATOM 697 O O . VAL A 1 96 ? 27.502 19.420 27.455 1.00 23.18 96 VAL A O 1
ATOM 701 N N . ASN A 1 97 ? 29.513 19.832 28.385 1.00 21.83 97 ASN A N 1
ATOM 702 C CA . ASN A 1 97 ? 29.806 18.432 28.634 1.00 21.36 97 ASN A CA 1
ATOM 703 C C . ASN A 1 97 ? 29.645 17.996 30.081 1.00 20.43 97 ASN A C 1
ATOM 704 O O . ASN A 1 97 ? 30.215 16.991 30.496 1.00 21.97 97 ASN A O 1
ATOM 709 N N . ILE A 1 98 ? 28.867 18.748 30.851 1.00 20.40 98 ILE A N 1
ATOM 710 C CA . ILE A 1 98 ? 28.641 18.391 32.239 1.00 23.02 98 ILE A CA 1
ATOM 711 C C . ILE A 1 98 ? 27.839 17.084 32.230 1.00 23.98 98 ILE A C 1
ATOM 712 O O . ILE A 1 98 ? 26.957 16.903 31.394 1.00 23.92 98 ILE A O 1
ATOM 717 N N . GLU A 1 99 ? 28.153 16.171 33.145 1.00 23.02 99 GLU A N 1
ATOM 718 C CA . GLU A 1 99 ? 27.471 14.874 33.195 1.00 19.37 99 GLU A CA 1
ATOM 719 C C . GLU A 1 99 ? 26.530 14.698 34.373 1.00 19.03 99 GLU A C 1
ATOM 720 O O . GLU A 1 99 ? 26.759 15.254 35.445 1.00 22.97 99 GLU A O 1
ATOM 726 N N . ASP A 1 100 ? 25.474 13.913 34.177 1.00 17.60 100 ASP A N 1
ATOM 727 C CA . ASP A 1 100 ? 24.556 13.636 35.270 1.00 14.94 100 ASP A CA 1
ATOM 728 C C . ASP A 1 100 ? 25.118 12.413 35.995 1.00 19.79 100 ASP A C 1
ATOM 729 O O . ASP A 1 100 ? 26.198 11.938 35.648 1.00 19.12 100 ASP A O 1
ATOM 734 N N . ASN A 1 101 ? 24.394 11.897 36.981 1.00 20.89 101 ASN A N 1
ATOM 735 C CA . ASN A 1 101 ? 24.883 10.756 37.749 1.00 25.94 101 ASN A CA 1
ATOM 736 C C . ASN A 1 101 ? 25.085 9.477 36.949 1.00 25.15 101 ASN A C 1
ATOM 737 O O . ASN A 1 101 ? 25.796 8.577 37.393 1.00 26.54 101 ASN A O 1
ATOM 742 N N . GLU A 1 102 ? 24.472 9.402 35.771 1.00 24.46 102 GLU A N 1
ATOM 743 C CA . GLU A 1 102 ? 24.592 8.219 34.928 1.00 22.81 102 GLU A CA 1
ATOM 744 C C . GLU A 1 102 ? 25.518 8.405 33.726 1.00 20.88 102 GLU A C 1
ATOM 745 O O . GLU A 1 102 ? 25.516 7.594 32.803 1.00 19.48 102 GLU A O 1
ATOM 751 N N . GLY A 1 103 ? 26.306 9.475 33.744 1.00 18.61 103 GLY A N 1
ATOM 752 C CA . GLY A 1 103 ? 27.244 9.728 32.663 1.00 14.99 103 GLY A CA 1
ATOM 753 C C . GLY A 1 103 ? 26.660 10.394 31.430 1.00 14.24 103 GLY A C 1
ATOM 754 O O . GLY A 1 103 ? 27.341 10.525 30.411 1.00 16.30 103 GLY A O 1
ATOM 755 N N . ASN A 1 104 ? 25.404 10.817 31.515 1.00 16.88 104 ASN A N 1
ATOM 756 C CA . ASN A 1 104 ? 24.744 11.468 30.390 1.00 16.82 104 ASN A CA 1
ATOM 757 C C . ASN A 1 104 ? 25.100 12.945 30.233 1.00 19.15 104 ASN A C 1
ATOM 758 O O . ASN A 1 104 ? 25.209 13.676 31.218 1.00 17.90 104 ASN A O 1
ATOM 763 N N . LEU A 1 105 ? 25.280 13.372 28.987 1.00 19.19 105 LEU A N 1
ATOM 764 C CA . LEU A 1 105 ? 25.574 14.770 28.686 1.00 20.17 105 LEU A CA 1
ATOM 765 C C . LEU A 1 105 ? 24.242 15.414 28.325 1.00 20.16 105 LEU A C 1
ATOM 766 O O . LEU A 1 105 ? 23.239 14.722 28.156 1.00 18.13 105 LEU A O 1
ATOM 771 N N . PRO A 1 106 ? 24.209 16.752 28.216 1.00 19.78 106 PRO A N 1
ATOM 772 C CA . PRO A 1 106 ? 22.933 17.368 27.847 1.00 20.30 106 PRO A CA 1
ATOM 773 C C . PRO A 1 106 ? 22.520 16.764 26.496 1.00 19.28 106 PRO A C 1
ATOM 774 O O . PRO A 1 106 ? 21.338 16.558 26.226 1.00 18.84 106 PRO A O 1
ATOM 778 N N . LEU A 1 107 ? 23.520 16.462 25.666 1.00 17.25 107 LEU A N 1
ATOM 779 C CA . LEU A 1 107 ? 23.293 15.867 24.349 1.00 18.19 107 LEU A CA 1
ATOM 780 C C . LEU A 1 107 ? 22.468 14.580 24.456 1.00 20.58 107 LEU A C 1
ATOM 781 O O . LEU A 1 107 ? 21.516 14.387 23.703 1.00 22.48 107 LEU A O 1
ATOM 786 N N . HIS A 1 108 ? 22.834 13.699 25.385 1.00 18.31 108 HIS A N 1
ATOM 787 C CA . HIS A 1 108 ? 22.083 12.451 25.558 1.00 19.03 108 HIS A CA 1
ATOM 788 C C . HIS A 1 108 ? 20.614 12.727 25.863 1.00 18.49 108 HIS A C 1
ATOM 789 O O . HIS A 1 108 ? 19.721 12.100 25.299 1.00 20.30 108 HIS A O 1
ATOM 796 N N . LEU A 1 109 ? 20.374 13.660 26.776 1.00 18.00 109 LEU A N 1
ATOM 797 C CA . LEU A 1 109 ? 19.014 13.987 27.181 1.00 17.43 109 LEU A CA 1
ATOM 798 C C . LEU A 1 109 ? 18.167 14.571 26.059 1.00 18.79 109 LEU A C 1
ATOM 799 O O . LEU A 1 109 ? 17.002 14.212 25.911 1.00 18.81 109 LEU A O 1
ATOM 804 N N . ALA A 1 110 ? 18.745 15.471 25.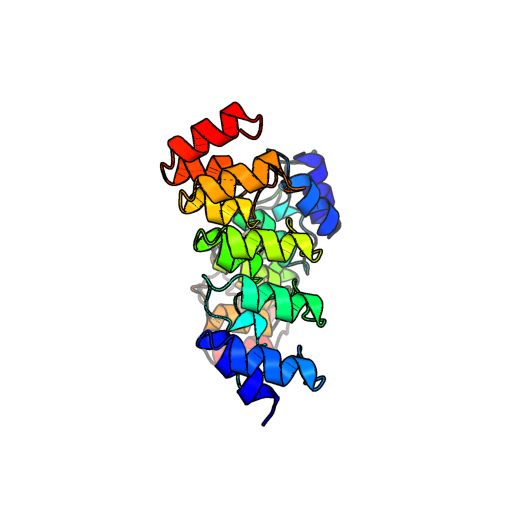272 1.00 18.86 110 ALA A N 1
ATOM 805 C CA . ALA A 1 110 ? 18.013 16.075 24.162 1.00 19.90 110 ALA A CA 1
ATOM 806 C C . ALA A 1 110 ? 17.757 15.006 23.106 1.00 20.57 110 ALA A C 1
ATOM 807 O O . ALA A 1 110 ? 16.678 14.948 22.508 1.00 17.49 110 ALA A O 1
ATOM 809 N N . ALA A 1 111 ? 18.756 14.156 22.888 1.00 20.63 111 ALA A N 1
ATOM 810 C CA . ALA A 1 111 ? 18.650 13.087 21.899 1.00 21.11 111 ALA A CA 1
ATOM 811 C C . ALA A 1 111 ? 17.589 12.062 22.305 1.00 19.16 111 ALA A C 1
ATOM 812 O O . ALA A 1 111 ? 16.758 11.654 21.493 1.00 18.44 111 ALA A O 1
ATOM 814 N N . LYS A 1 112 ? 17.632 11.651 23.565 1.00 18.81 112 LYS A N 1
ATOM 815 C CA . LYS A 1 112 ? 16.679 10.694 24.103 1.00 21.30 112 LYS A CA 1
ATOM 816 C C . LYS A 1 112 ? 15.244 11.209 23.957 1.00 22.84 112 LYS A C 1
ATOM 817 O O . LYS A 1 112 ? 14.325 10.443 23.653 1.00 23.63 112 LYS A O 1
ATOM 823 N N . GLU A 1 113 ? 15.065 12.510 24.177 1.00 22.40 113 GLU A N 1
ATOM 824 C CA . GLU A 1 113 ? 13.745 13.134 24.100 1.00 20.56 113 GLU A CA 1
ATOM 825 C C . GLU A 1 113 ? 13.295 13.517 22.696 1.00 19.05 113 GLU A C 1
ATOM 826 O O . GLU A 1 113 ? 12.144 13.896 22.493 1.00 24.00 113 GLU A O 1
ATOM 832 N N . GLY A 1 114 ? 14.201 13.428 21.730 1.00 19.16 114 GLY A N 1
ATOM 833 C CA . GLY A 1 114 ? 13.846 13.764 20.363 1.00 21.62 114 GLY A CA 1
ATOM 834 C C . GLY A 1 114 ? 13.779 15.245 20.017 1.00 24.65 114 GLY A C 1
ATOM 835 O O . GLY A 1 114 ? 13.025 15.638 19.127 1.00 25.33 114 GLY A O 1
ATOM 836 N N . HIS A 1 115 ? 14.563 16.070 20.706 1.00 24.44 115 HIS A N 1
ATOM 837 C CA . HIS A 1 115 ? 14.575 17.506 20.434 1.00 21.65 115 HIS A CA 1
ATOM 838 C C . HIS A 1 115 ? 15.631 17.781 19.379 1.00 18.27 115 HIS A C 1
ATOM 839 O O . HIS A 1 115 ? 16.740 18.198 19.677 1.00 20.57 115 HIS A O 1
ATOM 846 N N . LEU A 1 116 ? 15.244 17.520 18.137 1.00 22.52 116 LEU A N 1
ATOM 847 C CA . LEU A 1 116 ? 16.086 17.667 16.959 1.00 24.90 116 LEU A CA 1
ATOM 848 C C . LEU A 1 116 ? 16.878 18.968 16.837 1.00 26.41 116 LEU A C 1
ATOM 849 O O . LEU A 1 116 ? 18.044 18.946 16.437 1.00 24.47 116 LEU A O 1
ATOM 854 N N . ARG A 1 117 ? 16.256 20.095 17.167 1.00 27.94 117 ARG A N 1
ATOM 855 C CA . ARG A 1 117 ? 16.943 21.379 17.062 1.00 29.44 117 ARG A CA 1
ATOM 856 C C . ARG A 1 117 ? 17.992 21.584 18.147 1.00 23.88 117 ARG A C 1
ATOM 857 O O . ARG A 1 117 ? 19.046 22.176 17.897 1.00 27.18 117 ARG A O 1
ATOM 865 N N . VAL A 1 118 ? 17.715 21.091 19.348 1.00 22.29 118 VAL A N 1
ATOM 866 C CA . VAL A 1 118 ? 18.673 21.222 20.434 1.00 20.50 118 VAL A CA 1
ATOM 867 C C . VAL A 1 118 ? 19.888 20.367 20.079 1.00 19.44 118 VAL A C 1
ATOM 868 O O . VAL A 1 118 ? 21.033 20.810 20.199 1.00 19.58 118 VAL A O 1
ATOM 872 N N . VAL A 1 119 ? 19.634 19.144 19.619 1.00 19.76 119 VAL A N 1
ATOM 873 C CA . VAL A 1 119 ? 20.717 18.246 19.227 1.00 18.89 119 VAL A CA 1
ATOM 874 C C . VAL A 1 119 ? 21.549 18.876 18.104 1.00 18.60 119 VAL A C 1
ATOM 875 O O . VAL A 1 119 ? 22.780 18.917 18.175 1.00 18.77 119 VAL A O 1
ATOM 879 N N . GLU A 1 120 ? 20.872 19.370 17.074 1.00 22.11 120 GLU A N 1
ATOM 880 C CA . GLU A 1 120 ? 21.561 20.007 15.955 1.00 23.73 120 GLU A CA 1
ATOM 881 C C . GLU A 1 120 ? 22.475 21.138 16.434 1.00 20.03 120 GLU A C 1
ATOM 882 O O . GLU A 1 120 ? 23.619 21.235 16.010 1.00 20.61 120 GLU A O 1
ATOM 888 N N . PHE A 1 121 ? 21.970 21.995 17.312 1.00 23.25 121 PHE A N 1
ATOM 889 C CA . PHE A 1 121 ? 22.773 23.098 17.824 1.00 25.17 121 PHE A CA 1
ATOM 890 C C . PHE A 1 121 ? 23.976 22.565 18.591 1.00 27.55 121 PHE A C 1
ATOM 891 O O . PHE A 1 121 ? 25.102 23.037 18.418 1.00 26.68 121 PHE A O 1
ATOM 899 N N . LEU A 1 122 ? 23.728 21.580 19.448 1.00 27.49 122 LEU A N 1
ATOM 900 C CA . LEU A 1 122 ? 24.792 20.986 20.245 1.00 26.03 122 LEU A CA 1
ATOM 901 C C . LEU A 1 122 ? 25.858 20.323 19.378 1.00 25.15 122 LEU A C 1
ATOM 902 O O . LEU A 1 122 ? 27.049 20.498 19.602 1.00 23.13 122 LEU A O 1
ATOM 907 N N . VAL A 1 123 ? 25.429 19.564 18.380 1.00 23.94 123 VAL A N 1
ATOM 908 C CA . VAL A 1 123 ? 26.376 18.873 17.515 1.00 25.29 123 VAL A CA 1
ATOM 909 C C . VAL A 1 123 ? 27.130 19.828 16.589 1.00 24.91 123 VAL A C 1
ATOM 910 O O . VAL A 1 123 ? 28.339 19.690 16.396 1.00 27.52 123 VAL A O 1
ATOM 914 N N . LYS A 1 124 ? 26.424 20.810 16.036 1.00 25.51 124 LYS A N 1
ATOM 915 C CA . LYS A 1 124 ? 27.042 21.756 15.103 1.00 27.29 124 LYS A CA 1
ATOM 916 C C . LYS A 1 124 ? 27.713 23.005 15.674 1.00 26.63 124 LYS A C 1
ATOM 917 O O . LYS A 1 124 ? 28.646 23.520 15.059 1.00 28.87 124 LYS A O 1
ATOM 923 N N . HIS A 1 125 ? 27.268 23.495 16.831 1.00 28.40 125 HIS A N 1
ATOM 924 C CA . HIS A 1 125 ? 27.870 24.713 17.372 1.00 29.41 125 HIS A CA 1
ATOM 925 C C . HIS A 1 125 ? 28.379 24.695 18.811 1.00 29.39 125 HIS A C 1
ATOM 926 O O . HIS A 1 125 ? 28.499 25.752 19.433 1.00 29.30 125 HIS A O 1
ATOM 933 N N . THR A 1 126 ? 28.679 23.514 19.349 1.00 27.99 126 THR A N 1
ATOM 934 C CA . THR A 1 126 ? 29.198 23.433 20.712 1.00 24.22 126 THR A CA 1
ATOM 935 C C . THR A 1 126 ? 30.303 22.389 20.770 1.00 23.31 126 THR A C 1
ATOM 936 O O . THR A 1 126 ? 30.526 21.658 19.806 1.00 25.23 126 THR A O 1
ATOM 940 N N . ALA A 1 127 ? 30.994 22.316 21.901 1.00 23.46 127 ALA A N 1
ATOM 941 C CA . ALA A 1 127 ? 32.078 21.351 22.050 1.00 23.15 127 ALA A CA 1
ATOM 942 C C . ALA A 1 127 ? 31.577 20.006 22.569 1.00 22.59 127 ALA A C 1
ATOM 943 O O . ALA A 1 127 ? 32.370 19.161 22.992 1.00 25.75 127 ALA A O 1
ATOM 945 N N . SER A 1 128 ? 30.262 19.808 22.526 1.00 19.50 128 SER A N 1
ATOM 946 C CA . SER A 1 128 ? 29.661 18.564 23.000 1.00 21.67 128 SER A CA 1
ATOM 947 C C . SER A 1 128 ? 30.437 17.356 22.478 1.00 20.98 128 SER A C 1
ATOM 948 O O . SER A 1 128 ? 30.776 17.295 21.301 1.00 21.75 128 SER A O 1
ATOM 951 N N . ASN A 1 129 ? 30.709 16.393 23.353 1.00 22.03 129 ASN A N 1
ATOM 952 C CA . ASN A 1 129 ? 31.438 15.191 22.948 1.00 20.63 129 ASN A CA 1
ATOM 953 C C . ASN A 1 129 ? 30.451 14.163 22.415 1.00 20.57 129 ASN A C 1
ATOM 954 O O . ASN A 1 129 ? 29.936 13.335 23.166 1.00 21.59 129 ASN A O 1
ATOM 959 N N . VAL A 1 130 ? 30.197 14.224 21.109 1.00 18.76 130 VAL A N 1
ATOM 960 C CA . VAL A 1 130 ? 29.251 13.324 20.459 1.00 21.38 130 VAL A CA 1
ATOM 961 C C . VAL A 1 130 ? 29.513 11.831 20.712 1.00 20.27 130 VAL A C 1
ATOM 962 O O . VAL A 1 130 ? 28.572 11.040 20.793 1.00 21.72 130 VAL A O 1
ATOM 966 N N . GLY A 1 131 ? 30.781 11.450 20.842 1.00 20.71 131 GLY A N 1
ATOM 967 C CA . GLY A 1 131 ? 31.111 10.051 21.074 1.00 19.76 131 GLY A CA 1
ATOM 968 C C . GLY A 1 131 ? 31.112 9.625 22.533 1.00 20.81 131 GLY A C 1
ATOM 969 O O . GLY A 1 131 ? 31.506 8.502 22.852 1.00 19.46 131 GLY A O 1
ATOM 970 N N . HIS A 1 132 ? 30.670 10.505 23.424 1.00 21.88 132 HIS A N 1
ATOM 971 C CA . HIS A 1 132 ? 30.653 10.185 24.846 1.00 19.19 132 HIS A CA 1
ATOM 972 C C . HIS A 1 132 ? 29.662 9.071 25.208 1.00 18.41 132 HIS A C 1
ATOM 973 O O . HIS A 1 132 ? 28.467 9.178 24.937 1.00 18.16 132 HIS A O 1
ATOM 980 N N . ARG A 1 133 ? 30.174 8.008 25.820 1.00 20.45 133 ARG A N 1
ATOM 981 C CA . ARG A 1 133 ? 29.348 6.879 26.251 1.00 18.46 133 ARG A CA 1
ATOM 982 C C . ARG A 1 133 ? 28.938 7.141 27.693 1.00 15.80 133 ARG A C 1
ATOM 983 O O . ARG A 1 133 ? 29.773 7.568 28.497 1.00 17.38 133 ARG A O 1
ATOM 991 N N . ASN A 1 134 ? 27.670 6.912 28.039 1.00 15.27 134 ASN A N 1
ATOM 992 C CA . ASN A 1 134 ? 27.292 7.119 29.431 1.00 13.28 134 ASN A CA 1
ATOM 993 C C . ASN A 1 134 ? 27.820 5.906 30.204 1.00 17.00 134 ASN A C 1
ATOM 994 O O . ASN A 1 134 ? 28.513 5.066 29.632 1.00 17.40 134 ASN A O 1
ATOM 999 N N . HIS A 1 135 ? 27.500 5.807 31.486 1.00 18.36 135 HIS A N 1
ATOM 1000 C CA . HIS A 1 135 ? 28.000 4.709 32.313 1.00 20.69 135 HIS A CA 1
ATOM 1001 C C . HIS A 1 135 ? 27.579 3.318 31.843 1.00 20.20 135 HIS A C 1
ATOM 1002 O O . HIS A 1 135 ? 28.269 2.332 32.109 1.00 20.62 135 HIS A O 1
ATOM 1009 N N . LYS A 1 136 ? 26.452 3.234 31.147 1.00 20.25 136 LYS A N 1
ATOM 1010 C CA . LYS A 1 136 ? 25.981 1.945 30.657 1.00 19.08 136 LYS A CA 1
ATOM 1011 C C . LYS A 1 136 ? 26.499 1.658 29.251 1.00 19.10 136 LYS A C 1
ATOM 1012 O O . LYS A 1 136 ? 26.093 0.681 28.616 1.00 19.94 136 LYS A O 1
ATOM 1018 N N . GLY A 1 137 ? 27.394 2.521 28.773 1.00 16.45 137 GLY A N 1
ATOM 1019 C CA . GLY A 1 137 ? 27.989 2.343 27.463 1.00 16.73 137 GLY A CA 1
ATOM 1020 C C . GLY A 1 137 ? 27.242 2.897 26.261 1.00 18.77 137 GLY A C 1
ATOM 1021 O O . GLY A 1 137 ? 27.575 2.555 25.130 1.00 19.16 137 GLY A O 1
ATOM 1022 N N . ASP A 1 138 ? 26.256 3.762 26.486 1.00 20.62 138 ASP A N 1
ATOM 1023 C CA . ASP A 1 138 ? 25.479 4.321 25.381 1.00 20.24 138 ASP A CA 1
ATOM 1024 C C . ASP A 1 138 ? 25.815 5.774 25.020 1.00 19.15 138 ASP A C 1
ATOM 1025 O O . ASP A 1 138 ? 25.959 6.622 25.897 1.00 16.93 138 ASP A O 1
ATOM 1030 N N . THR A 1 139 ? 25.934 6.049 23.722 1.00 19.26 139 THR A N 1
ATOM 1031 C CA . THR A 1 139 ? 26.212 7.406 23.246 1.00 19.41 139 THR A CA 1
ATOM 1032 C C . THR A 1 139 ? 24.847 8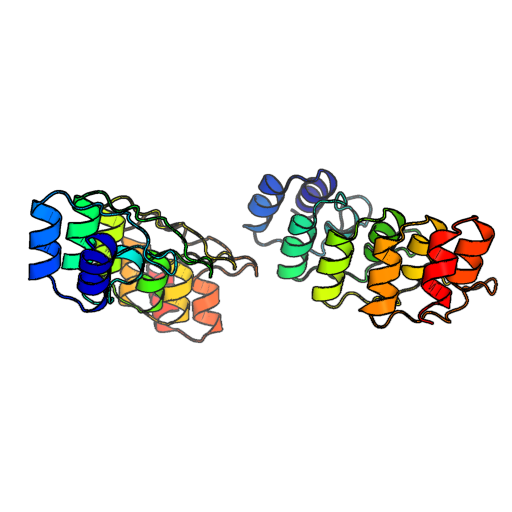.081 23.071 1.00 21.31 139 THR A C 1
ATOM 1033 O O . THR A 1 139 ? 23.812 7.419 23.132 1.00 18.98 139 THR A O 1
ATOM 1037 N N . ALA A 1 140 ? 24.839 9.393 22.863 1.00 17.80 140 ALA A N 1
ATOM 1038 C CA . ALA A 1 140 ? 23.580 10.110 22.683 1.00 16.66 140 ALA A CA 1
ATOM 1039 C C . ALA A 1 140 ? 22.802 9.510 21.507 1.00 17.56 140 ALA A C 1
ATOM 1040 O O . ALA A 1 140 ? 21.580 9.348 21.570 1.00 18.34 140 ALA A O 1
ATOM 1042 N N . CYS A 1 141 ? 23.520 9.185 20.434 1.00 17.15 141 CYS A N 1
ATOM 1043 C CA . CYS A 1 141 ? 22.893 8.601 19.252 1.00 18.27 141 CYS A CA 1
ATOM 1044 C C . CYS A 1 141 ? 22.312 7.220 19.587 1.00 19.89 141 CYS A C 1
ATOM 1045 O O . CYS A 1 141 ? 21.244 6.849 19.087 1.00 19.74 141 CYS A O 1
ATOM 1048 N N . ASP A 1 142 ? 23.011 6.461 20.430 1.00 20.63 142 ASP A N 1
ATOM 1049 C CA . ASP A 1 142 ? 22.525 5.138 20.828 1.00 19.67 142 ASP A CA 1
ATOM 1050 C C . ASP A 1 142 ? 21.163 5.277 21.504 1.00 19.79 142 ASP A C 1
ATOM 1051 O O . ASP A 1 142 ? 20.246 4.504 21.236 1.00 20.35 142 ASP A O 1
ATOM 1056 N N . LEU A 1 143 ? 21.042 6.269 22.385 1.00 16.23 143 LEU A N 1
ATOM 1057 C CA . LEU A 1 143 ? 19.795 6.503 23.106 1.00 18.83 143 LEU A CA 1
ATOM 1058 C C . LEU A 1 143 ? 18.682 7.003 22.194 1.00 18.07 143 LEU A C 1
ATOM 1059 O O . LEU A 1 143 ? 17.513 6.667 22.397 1.00 16.07 143 LEU A O 1
ATOM 1064 N N . ALA A 1 144 ? 19.037 7.816 21.205 1.00 18.58 144 ALA A N 1
ATOM 1065 C CA . ALA A 1 144 ? 18.044 8.324 20.267 1.00 19.22 144 ALA A CA 1
ATOM 1066 C C . ALA A 1 144 ? 17.506 7.112 19.516 1.00 17.71 144 ALA A C 1
ATOM 1067 O O . ALA A 1 144 ? 16.306 6.994 19.274 1.00 17.05 144 ALA A O 1
ATOM 1069 N N . ARG A 1 145 ? 18.414 6.205 19.166 1.00 20.71 145 ARG A N 1
ATOM 1070 C CA . ARG A 1 145 ? 18.054 4.992 18.449 1.00 22.26 145 ARG A CA 1
ATOM 1071 C C . ARG A 1 145 ? 17.167 4.141 19.350 1.00 21.43 145 ARG A C 1
ATOM 1072 O O . ARG A 1 145 ? 16.134 3.659 18.921 1.00 19.96 145 ARG A O 1
ATOM 1080 N N . LEU A 1 146 ? 17.562 3.966 20.605 1.00 19.29 146 LEU A N 1
ATOM 1081 C CA . LEU A 1 146 ? 16.767 3.162 21.525 1.00 18.56 146 LEU A CA 1
ATOM 1082 C C . LEU A 1 146 ? 15.354 3.723 21.699 1.00 19.47 146 LEU A C 1
ATOM 1083 O O . LEU A 1 146 ? 14.378 2.968 21.775 1.00 18.51 146 LEU A O 1
ATOM 1088 N N . TYR A 1 147 ? 15.240 5.045 21.765 1.00 18.31 147 TYR A N 1
ATOM 1089 C CA . TYR A 1 147 ? 13.934 5.671 21.942 1.00 20.98 147 TYR A CA 1
ATOM 1090 C C . TYR A 1 147 ? 13.171 5.979 20.664 1.00 21.23 147 TYR A C 1
ATOM 1091 O O . TYR A 1 147 ? 12.211 6.751 20.681 1.00 23.06 147 TYR A O 1
ATOM 1100 N N . GLY A 1 148 ? 13.610 5.382 19.562 1.00 22.42 148 GLY A N 1
ATOM 1101 C CA . GLY A 1 148 ? 12.937 5.573 18.291 1.00 23.93 148 GLY A CA 1
ATOM 1102 C C . GLY A 1 148 ? 12.961 6.967 17.701 1.00 25.08 148 GLY A C 1
ATOM 1103 O O . GLY A 1 148 ? 12.109 7.296 16.876 1.00 27.11 148 GLY A O 1
ATOM 1104 N N . ARG A 1 149 ? 13.923 7.788 18.111 1.00 24.69 149 ARG A N 1
ATOM 1105 C CA . ARG A 1 149 ? 14.034 9.150 17.587 1.00 24.69 149 ARG A CA 1
ATOM 1106 C C . ARG A 1 149 ? 14.768 9.116 16.244 1.00 23.83 149 ARG A C 1
ATOM 1107 O O . ARG A 1 149 ? 15.904 9.578 16.118 1.00 23.56 149 ARG A O 1
ATOM 1115 N N . ASN A 1 150 ? 14.089 8.572 15.238 1.00 26.75 150 ASN A N 1
ATOM 1116 C CA . ASN A 1 150 ? 14.630 8.413 13.891 1.00 29.03 150 ASN A CA 1
ATOM 1117 C C . ASN A 1 150 ? 15.279 9.628 13.238 1.00 27.79 150 ASN A C 1
ATOM 1118 O O . ASN A 1 150 ? 16.344 9.503 12.633 1.00 23.83 150 ASN A O 1
ATOM 1123 N N . GLU A 1 151 ? 14.641 10.791 13.334 1.00 28.43 151 GLU A N 1
ATOM 1124 C CA . GLU A 1 151 ? 15.204 11.996 12.730 1.00 26.00 151 GLU A CA 1
ATOM 1125 C C . GLU A 1 151 ? 16.468 12.440 13.473 1.00 24.20 151 GLU A C 1
ATOM 1126 O O . GLU A 1 151 ? 17.422 12.921 12.860 1.00 27.05 151 GLU A O 1
ATOM 1132 N N . VAL A 1 152 ? 16.474 12.288 14.794 1.00 23.07 152 VAL A N 1
ATOM 1133 C CA . VAL A 1 152 ? 17.650 12.658 15.565 1.00 21.20 152 VAL A CA 1
ATOM 1134 C C . VAL A 1 152 ? 18.803 11.744 15.165 1.00 20.33 152 VAL A C 1
ATOM 1135 O O . VAL A 1 152 ? 19.938 12.195 15.015 1.00 21.99 152 VAL A O 1
ATOM 1139 N N . VAL A 1 153 ? 18.509 10.458 14.991 1.00 20.41 153 VAL A N 1
ATOM 1140 C CA . VAL A 1 153 ? 19.536 9.497 14.595 1.00 21.10 153 VAL A CA 1
ATOM 1141 C C . VAL A 1 153 ? 20.108 9.875 13.228 1.00 22.04 153 VAL A C 1
ATOM 1142 O O . VAL A 1 153 ? 21.328 9.910 13.044 1.00 20.90 153 VAL A O 1
ATOM 1146 N N . SER A 1 154 ? 19.224 10.162 12.275 1.00 23.97 154 SER A N 1
ATOM 1147 C CA . SER A 1 154 ? 19.653 10.548 10.933 1.00 27.03 154 SER A CA 1
ATOM 1148 C C . SER A 1 154 ? 20.582 11.756 11.004 1.00 27.13 154 SER A C 1
ATOM 1149 O O . SER A 1 154 ? 21.685 11.734 10.454 1.00 25.05 154 SER A O 1
ATOM 1152 N N . LEU A 1 155 ? 20.126 12.805 11.686 1.00 25.97 155 LEU A N 1
ATOM 1153 C CA . LEU A 1 155 ? 20.898 14.038 11.830 1.00 27.25 155 LEU A CA 1
ATOM 1154 C C . LEU A 1 155 ? 22.264 13.826 12.468 1.00 27.77 155 LEU A C 1
ATOM 1155 O O . LEU A 1 155 ? 23.261 14.398 12.021 1.00 28.11 155 LEU A O 1
ATOM 1160 N N . MET A 1 156 ? 22.314 13.012 13.519 1.00 29.10 156 MET A N 1
ATOM 1161 C CA . MET A 1 156 ? 23.576 12.765 14.208 1.00 27.78 156 MET A CA 1
ATOM 1162 C C . MET A 1 156 ? 24.619 12.012 13.381 1.00 30.34 156 MET A C 1
ATOM 1163 O O . MET A 1 156 ? 25.793 12.378 13.392 1.00 30.42 156 MET A O 1
ATOM 1168 N N . GLN A 1 157 ? 24.210 10.972 12.661 1.00 31.57 157 GLN A N 1
ATOM 1169 C CA . GLN A 1 157 ? 25.177 10.241 11.850 1.00 38.02 157 GLN A CA 1
ATOM 1170 C C . GLN A 1 157 ? 25.519 11.000 10.575 1.00 38.62 157 GLN A C 1
ATOM 1171 O O . GLN A 1 157 ? 26.449 10.636 9.859 1.00 40.67 157 GLN A O 1
ATOM 1177 N N . ALA A 1 158 ? 24.776 12.071 10.309 1.00 39.95 158 ALA A N 1
ATOM 1178 C CA . ALA A 1 158 ? 25.011 12.889 9.127 1.00 39.05 158 ALA A CA 1
ATOM 1179 C C . ALA A 1 158 ? 26.174 13.836 9.384 1.00 41.49 158 ALA A C 1
ATOM 1180 O O . ALA A 1 158 ? 26.884 14.224 8.458 1.00 44.63 158 ALA A O 1
ATOM 1182 N N . ASN A 1 159 ? 26.367 14.210 10.645 1.00 42.88 159 ASN A N 1
ATOM 1183 C CA . ASN A 1 159 ? 27.457 15.106 11.009 1.00 45.33 159 ASN A CA 1
ATOM 1184 C C . ASN A 1 159 ? 28.122 14.681 12.309 1.00 46.84 159 ASN A C 1
ATOM 1185 O O . ASN A 1 159 ? 28.116 15.423 13.290 1.00 47.64 159 ASN A O 1
ATOM 1190 N N . GLY A 1 160 ? 28.701 13.484 12.302 1.00 50.81 160 GLY A N 1
ATOM 1191 C CA . GLY A 1 160 ? 29.367 12.973 13.486 1.00 52.58 160 GLY A CA 1
ATOM 1192 C C . GLY A 1 160 ? 28.936 11.557 13.816 1.00 53.07 160 GLY A C 1
ATOM 1193 O O . GLY A 1 160 ? 28.498 11.316 14.964 1.00 52.05 160 GLY A O 1
ATOM 1194 N N . PRO B 1 4 ? 12.612 64.058 0.912 1.00 103.93 4 PRO B N 1
ATOM 1195 C CA . PRO B 1 4 ? 13.261 65.377 0.764 1.00 103.93 4 PRO B CA 1
ATOM 1196 C C . PRO B 1 4 ? 13.380 66.050 2.128 1.00 103.93 4 PRO B C 1
ATOM 1197 O O . PRO B 1 4 ? 14.488 66.339 2.617 1.00 103.93 4 PRO B O 1
ATOM 1201 N N . TRP B 1 5 ? 12.220 66.268 2.742 1.00 103.93 5 TRP B N 1
ATOM 1202 C CA . TRP B 1 5 ? 12.119 66.903 4.049 1.00 103.93 5 TRP B CA 1
ATOM 1203 C C . TRP B 1 5 ? 12.879 66.123 5.111 1.00 103.93 5 TRP B C 1
ATOM 1204 O O . TRP B 1 5 ? 13.665 66.680 5.882 1.00 103.93 5 TRP B O 1
ATOM 1215 N N . GLY B 1 6 ? 12.620 64.822 5.140 1.00 103.93 6 GLY B N 1
ATOM 1216 C CA . GLY B 1 6 ? 13.285 63.954 6.085 1.00 103.93 6 GLY B CA 1
ATOM 1217 C C . GLY B 1 6 ? 14.778 64.194 6.057 1.00 103.93 6 GLY B C 1
ATOM 1218 O O . GLY B 1 6 ? 15.362 64.582 7.068 1.00 103.93 6 GLY B O 1
ATOM 1219 N N . ASN B 1 7 ? 15.399 63.972 4.902 1.00 21.76 7 ASN B N 1
ATOM 1220 C CA . ASN B 1 7 ? 16.834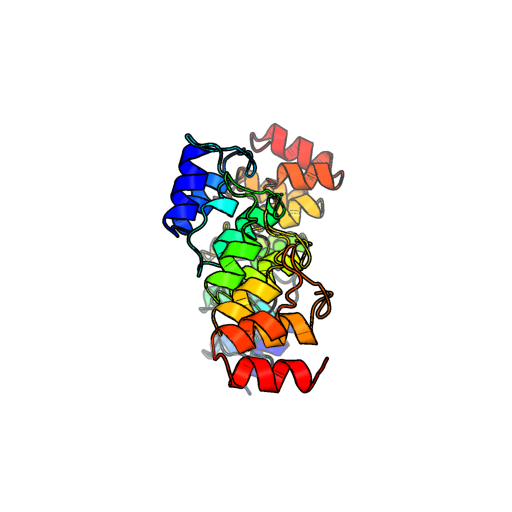 64.186 4.784 1.00 18.56 7 ASN B CA 1
ATOM 1221 C C . ASN B 1 7 ? 17.206 65.632 5.105 1.00 17.37 7 ASN B C 1
ATOM 1222 O O . ASN B 1 7 ? 18.224 65.880 5.728 1.00 16.08 7 ASN B O 1
ATOM 1227 N N . GLU B 1 8 ? 16.392 66.586 4.661 1.00 17.30 8 GLU B N 1
ATOM 1228 C CA . GLU B 1 8 ? 16.670 68.008 4.901 1.00 19.79 8 GLU B CA 1
ATOM 1229 C C . GLU B 1 8 ? 16.793 68.339 6.379 1.00 16.17 8 GLU B C 1
ATOM 1230 O O . GLU B 1 8 ? 17.740 68.990 6.799 1.00 18.43 8 GLU B O 1
ATOM 1236 N N . LEU B 1 9 ? 15.830 67.880 7.166 1.00 17.36 9 LEU B N 1
ATOM 1237 C CA . LEU B 1 9 ? 15.830 68.151 8.599 1.00 17.06 9 LEU B CA 1
ATOM 1238 C C . LEU B 1 9 ? 16.903 67.345 9.329 1.00 17.67 9 LEU B C 1
ATOM 1239 O O . LEU B 1 9 ? 17.632 67.879 10.168 1.00 17.15 9 LEU B O 1
ATOM 1244 N N . ALA B 1 10 ? 17.003 66.061 9.002 1.00 17.86 10 ALA B N 1
ATOM 1245 C CA . ALA B 1 10 ? 17.992 65.197 9.639 1.00 18.23 10 ALA B CA 1
ATOM 1246 C C . ALA B 1 10 ? 19.421 65.665 9.370 1.00 18.36 10 ALA B C 1
ATOM 1247 O O . ALA B 1 10 ? 20.232 65.750 10.297 1.00 20.43 10 ALA B O 1
ATOM 1249 N N . SER B 1 11 ? 19.732 65.967 8.111 1.00 16.74 11 SER B N 1
ATOM 1250 C CA . SER B 1 11 ? 21.076 66.425 7.771 1.00 17.26 11 SER B CA 1
ATOM 1251 C C . SER B 1 11 ? 21.367 67.768 8.433 1.00 19.35 11 SER B C 1
ATOM 1252 O O . SER B 1 11 ? 22.491 68.023 8.860 1.00 20.34 11 SER B O 1
ATOM 1255 N N . ALA B 1 12 ? 20.356 68.629 8.508 1.00 20.30 12 ALA B N 1
ATOM 1256 C CA . ALA B 1 12 ? 20.533 69.931 9.139 1.00 20.61 12 ALA B CA 1
ATOM 1257 C C . ALA B 1 12 ? 20.911 69.728 10.605 1.00 19.76 12 ALA B C 1
ATOM 1258 O O . ALA B 1 12 ? 21.862 70.339 11.093 1.00 19.80 12 ALA B O 1
ATOM 1260 N N . ALA B 1 13 ? 20.169 68.865 11.300 1.00 18.03 13 ALA B N 1
ATOM 1261 C CA . ALA B 1 13 ? 20.444 68.580 12.713 1.00 18.28 13 ALA B CA 1
ATOM 1262 C C . ALA B 1 13 ? 21.843 67.982 12.875 1.00 20.87 13 ALA B C 1
ATOM 1263 O O . ALA B 1 13 ? 22.622 68.419 13.722 1.00 20.32 13 ALA B O 1
ATOM 1265 N N . ALA B 1 14 ? 22.149 66.986 12.048 1.00 16.88 14 ALA B N 1
ATOM 1266 C CA . ALA B 1 14 ? 23.436 66.308 12.089 1.00 19.38 14 ALA B CA 1
ATOM 1267 C C . ALA B 1 14 ? 24.634 67.246 11.915 1.00 21.33 14 ALA B C 1
ATOM 1268 O O . ALA B 1 14 ? 25.660 67.064 12.572 1.00 22.69 14 ALA B O 1
ATOM 1270 N N . ARG B 1 15 ? 24.519 68.245 11.039 1.00 23.29 15 ARG B N 1
ATOM 1271 C CA . ARG B 1 15 ? 25.632 69.175 10.831 1.00 24.05 15 ARG B CA 1
ATOM 1272 C C . ARG B 1 15 ? 25.504 70.478 11.619 1.00 23.94 15 ARG B C 1
ATOM 1273 O O . ARG B 1 15 ? 26.332 71.376 11.473 1.00 29.28 15 ARG B O 1
ATOM 1281 N N . GLY B 1 16 ? 24.469 70.581 12.449 1.00 25.69 16 GLY B N 1
ATOM 1282 C CA . GLY B 1 16 ? 24.281 71.777 13.252 1.00 24.83 16 GLY B CA 1
ATOM 1283 C C . GLY B 1 16 ? 23.806 73.025 12.530 1.00 25.16 16 GLY B C 1
ATOM 1284 O O . GLY B 1 16 ? 24.127 74.134 12.949 1.00 25.55 16 GLY B O 1
ATOM 1285 N N . ASP B 1 17 ? 23.042 72.856 11.454 1.00 23.95 17 ASP B N 1
ATOM 1286 C CA . ASP B 1 17 ? 22.529 73.995 10.690 1.00 24.99 17 ASP B CA 1
ATOM 1287 C C . ASP B 1 17 ? 21.223 74.477 11.332 1.00 23.17 17 ASP B C 1
ATOM 1288 O O . ASP B 1 17 ? 20.130 74.164 10.856 1.00 24.89 17 ASP B O 1
ATOM 1293 N N . LEU B 1 18 ? 21.349 75.248 12.405 1.00 20.97 18 LEU B N 1
ATOM 1294 C CA . LEU B 1 18 ? 20.192 75.747 13.139 1.00 20.93 18 LEU B CA 1
ATOM 1295 C C . LEU B 1 18 ? 19.211 76.544 12.289 1.00 21.84 18 LEU B C 1
ATOM 1296 O O . LEU B 1 18 ? 18.003 76.377 12.424 1.00 20.26 18 LEU B O 1
ATOM 1301 N N . GLU B 1 19 ? 19.728 77.408 11.420 1.00 26.27 19 GLU B N 1
ATOM 1302 C CA . GLU B 1 19 ? 18.873 78.217 10.557 1.00 27.90 19 GLU B CA 1
ATOM 1303 C C . GLU B 1 19 ? 18.009 77.365 9.625 1.00 23.53 19 GLU B C 1
ATOM 1304 O O . GLU B 1 19 ? 16.788 77.537 9.571 1.00 23.58 19 GLU B O 1
ATOM 1310 N N . GLN B 1 20 ? 18.638 76.459 8.881 1.00 22.16 20 GLN B N 1
ATOM 1311 C CA . GLN B 1 20 ? 17.896 75.601 7.963 1.00 24.96 20 GLN B CA 1
ATOM 1312 C C . GLN B 1 20 ? 16.876 74.773 8.743 1.00 22.84 20 GLN B C 1
ATOM 1313 O O . GLN B 1 20 ? 15.708 74.692 8.367 1.00 23.97 20 GLN B O 1
ATOM 1319 N N . LEU B 1 21 ? 17.328 74.168 9.836 1.00 19.34 21 LEU B N 1
ATOM 1320 C CA . LEU B 1 21 ? 16.459 73.351 10.672 1.00 18.45 21 LEU B CA 1
ATOM 1321 C C . LEU B 1 21 ? 15.236 74.150 11.134 1.00 19.70 21 LEU B C 1
ATOM 1322 O O . LEU B 1 21 ? 14.102 73.691 11.004 1.00 17.24 21 LEU B O 1
ATOM 1327 N N . THR B 1 22 ? 15.467 75.357 11.646 1.00 19.48 22 THR B N 1
ATOM 1328 C CA . THR B 1 22 ? 14.372 76.189 12.130 1.00 19.32 22 THR B CA 1
ATOM 1329 C C . THR B 1 22 ? 13.443 76.601 10.991 1.00 21.44 22 THR B C 1
ATOM 1330 O O . THR B 1 22 ? 12.227 76.667 11.173 1.00 19.32 22 THR B O 1
ATOM 1334 N N . SER B 1 23 ? 14.007 76.872 9.816 1.00 19.77 23 SER B N 1
ATOM 1335 C CA . SER B 1 23 ? 13.188 77.242 8.664 1.00 21.70 23 SER B CA 1
ATOM 1336 C C . SER B 1 23 ? 12.269 76.063 8.347 1.00 21.77 23 SER B C 1
ATOM 1337 O O . SER B 1 23 ? 11.073 76.232 8.103 1.00 21.23 23 SER B O 1
ATOM 1340 N N . LEU B 1 24 ? 12.844 74.867 8.356 1.00 23.34 24 LEU B N 1
ATOM 1341 C CA . LEU B 1 24 ? 12.088 73.646 8.098 1.00 22.14 24 LEU B CA 1
ATOM 1342 C C . LEU B 1 24 ? 10.975 73.488 9.132 1.00 23.62 24 LEU B C 1
ATOM 1343 O O . LEU B 1 24 ? 9.832 73.176 8.794 1.00 25.01 24 LEU B O 1
ATOM 1348 N N . LEU B 1 25 ? 11.313 73.704 10.398 1.00 21.91 25 LEU B N 1
ATOM 1349 C CA . LEU B 1 25 ? 10.320 73.567 11.455 1.00 24.13 25 LEU B CA 1
ATOM 1350 C C . LEU B 1 25 ? 9.149 74.526 11.250 1.00 27.28 25 LEU B C 1
ATOM 1351 O O . LEU B 1 25 ? 7.995 74.142 11.434 1.00 24.66 25 LEU B O 1
ATOM 1356 N N . GLN B 1 26 ? 9.440 75.763 10.852 1.00 26.96 26 GLN B N 1
ATOM 1357 C CA . GLN B 1 26 ? 8.383 76.744 10.636 1.00 27.06 26 GLN B CA 1
ATOM 1358 C C . GLN B 1 26 ? 7.386 76.310 9.568 1.00 27.41 26 GLN B C 1
ATOM 1359 O O . GLN B 1 26 ? 6.280 76.840 9.500 1.00 27.48 26 GLN B O 1
ATOM 1365 N N . ASN B 1 27 ? 7.762 75.342 8.740 1.00 26.35 27 ASN B N 1
ATOM 1366 C CA . ASN B 1 27 ? 6.848 74.863 7.710 1.00 27.48 27 ASN B CA 1
ATOM 1367 C C . ASN B 1 27 ? 6.182 73.546 8.076 1.00 25.05 27 ASN B C 1
ATOM 1368 O O . ASN B 1 27 ? 5.612 72.865 7.223 1.00 24.73 27 ASN B O 1
ATOM 1373 N N . ASN B 1 28 ? 6.268 73.191 9.354 1.00 23.66 28 ASN B N 1
ATOM 1374 C CA . ASN B 1 28 ? 5.633 71.982 9.855 1.00 19.59 28 ASN B CA 1
ATOM 1375 C C . ASN B 1 28 ? 6.113 70.690 9.200 1.00 21.10 28 ASN B C 1
ATOM 1376 O O .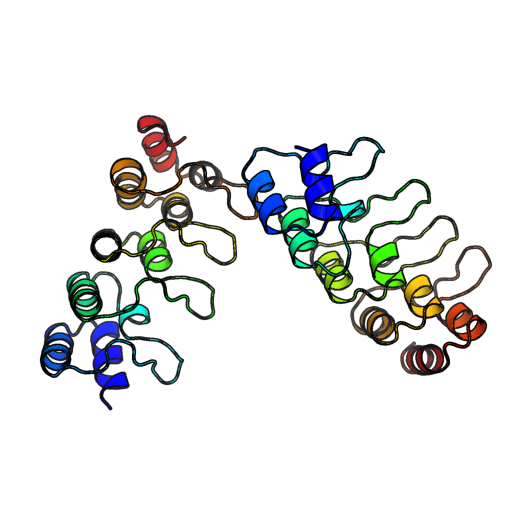 ASN B 1 28 ? 5.320 69.804 8.878 1.00 20.11 28 ASN B O 1
ATOM 1381 N N . VAL B 1 29 ? 7.425 70.594 9.020 1.00 24.80 29 VAL B N 1
ATOM 1382 C CA . VAL B 1 29 ? 8.043 69.412 8.444 1.00 24.12 29 VAL B CA 1
ATOM 1383 C C . VAL B 1 29 ? 7.856 68.286 9.469 1.00 26.34 29 VAL B C 1
ATOM 1384 O O . VAL B 1 29 ? 7.674 68.555 10.660 1.00 21.85 29 VAL B O 1
ATOM 1388 N N . ASN B 1 30 ? 7.877 67.038 9.007 1.00 26.36 30 ASN B N 1
ATOM 1389 C CA . ASN B 1 30 ? 7.713 65.888 9.896 1.00 25.99 30 ASN B CA 1
ATOM 1390 C C . ASN B 1 30 ? 8.962 65.731 10.757 1.00 26.00 30 ASN B C 1
ATOM 1391 O O . ASN B 1 30 ? 9.985 65.211 10.313 1.00 25.15 30 ASN B O 1
ATOM 1396 N N . VAL B 1 31 ? 8.855 66.186 11.998 1.00 23.01 31 VAL B N 1
ATOM 1397 C CA . VAL B 1 31 ? 9.953 66.151 12.950 1.00 22.00 31 VAL B CA 1
ATOM 1398 C C . VAL B 1 31 ? 10.430 64.748 13.319 1.00 21.34 31 VAL B C 1
ATOM 1399 O O . VAL B 1 31 ? 11.600 64.557 13.638 1.00 20.53 31 VAL B O 1
ATOM 1403 N N . ASN B 1 32 ? 9.533 63.770 13.281 1.00 20.21 32 ASN B N 1
ATOM 1404 C CA . ASN B 1 32 ? 9.910 62.407 13.631 1.00 23.61 32 ASN B CA 1
ATOM 1405 C C . ASN B 1 32 ? 10.154 61.488 12.440 1.00 23.34 32 ASN B C 1
ATOM 1406 O O . ASN B 1 32 ? 10.119 60.268 12.579 1.00 20.90 32 ASN B O 1
ATOM 1411 N N . ALA B 1 33 ? 10.404 62.070 11.272 1.00 21.89 33 ALA B N 1
ATOM 1412 C CA . ALA B 1 33 ? 10.659 61.268 10.080 1.00 22.05 33 ALA B CA 1
ATOM 1413 C C . ALA B 1 33 ? 11.979 60.528 10.273 1.00 22.21 33 ALA B C 1
ATOM 1414 O O . ALA B 1 33 ? 12.935 61.093 10.797 1.00 22.21 33 ALA B O 1
ATOM 1416 N N . GLN B 1 34 ? 12.026 59.262 9.875 1.00 22.82 34 GLN B N 1
ATOM 1417 C CA . GLN B 1 34 ? 13.253 58.486 10.005 1.00 24.52 34 GLN B CA 1
ATOM 1418 C C . GLN B 1 34 ? 13.942 58.472 8.644 1.00 23.68 34 GLN B C 1
ATOM 1419 O O . GLN B 1 34 ? 13.276 58.306 7.618 1.00 26.09 34 GLN B O 1
ATOM 1425 N N . ASN B 1 35 ? 15.260 58.669 8.617 1.00 20.44 35 ASN B N 1
ATOM 1426 C CA . ASN B 1 35 ? 15.966 58.649 7.341 1.00 22.12 35 ASN B CA 1
ATOM 1427 C C . ASN B 1 35 ? 16.184 57.208 6.878 1.00 22.12 35 ASN B C 1
ATOM 1428 O O . ASN B 1 35 ? 15.639 56.269 7.465 1.00 23.20 35 ASN B O 1
ATOM 1433 N N . GLY B 1 36 ? 16.980 57.044 5.825 1.00 20.31 36 GLY B N 1
ATOM 1434 C CA . GLY B 1 36 ? 17.231 55.725 5.273 1.00 21.18 36 GLY B CA 1
ATOM 1435 C C . GLY B 1 36 ? 17.849 54.724 6.225 1.00 21.14 36 GLY B C 1
ATOM 1436 O O . GLY B 1 36 ? 17.738 53.518 6.021 1.00 22.85 36 GLY B O 1
ATOM 1437 N N . PHE B 1 37 ? 18.517 55.221 7.257 1.00 22.02 37 PHE B N 1
ATOM 1438 C CA . PHE B 1 37 ? 19.137 54.359 8.249 1.00 21.57 37 PHE B CA 1
ATOM 1439 C C . PHE B 1 37 ? 18.202 54.223 9.449 1.00 22.94 37 PHE B C 1
ATOM 1440 O O . PHE B 1 37 ? 18.589 53.729 10.506 1.00 24.41 37 PHE B O 1
ATOM 1448 N N . GLY B 1 38 ? 16.964 54.669 9.267 1.00 21.43 38 GLY B N 1
ATOM 1449 C CA . GLY B 1 38 ? 15.974 54.581 10.325 1.00 21.76 38 GLY B CA 1
ATOM 1450 C C . GLY B 1 38 ? 16.242 55.488 11.513 1.00 24.34 38 GLY B C 1
ATOM 1451 O O . GLY B 1 38 ? 15.812 55.195 12.624 1.00 23.63 38 GLY B O 1
ATOM 1452 N N . ARG B 1 39 ? 16.939 56.595 11.289 1.00 23.55 39 ARG B N 1
ATOM 1453 C CA . ARG B 1 39 ? 17.244 57.519 12.377 1.00 24.21 39 ARG B CA 1
ATOM 1454 C C . ARG B 1 39 ? 16.541 58.860 12.184 1.00 23.64 39 ARG B C 1
ATOM 1455 O O . ARG B 1 39 ? 16.388 59.329 11.055 1.00 23.07 39 ARG B O 1
ATOM 1463 N N . THR B 1 40 ? 16.118 59.472 13.291 1.00 23.29 40 THR B N 1
ATOM 1464 C CA . THR B 1 40 ? 15.440 60.765 13.249 1.00 21.75 40 THR B CA 1
ATOM 1465 C C . THR B 1 40 ? 16.447 61.907 13.369 1.00 20.83 40 THR B C 1
ATOM 1466 O O . THR B 1 40 ? 17.622 61.683 13.654 1.00 17.53 40 THR B O 1
ATOM 1470 N N . ALA B 1 41 ? 15.968 63.130 13.166 1.00 21.66 41 ALA B N 1
ATOM 1471 C CA . ALA B 1 41 ? 16.806 64.315 13.261 1.00 17.89 41 ALA B CA 1
ATOM 1472 C C . ALA B 1 41 ? 17.421 64.426 14.658 1.00 18.49 41 ALA B C 1
ATOM 1473 O O . ALA B 1 41 ? 18.611 64.708 14.804 1.00 19.69 41 ALA B O 1
ATOM 1475 N N . LEU B 1 42 ? 16.611 64.191 15.682 1.00 18.53 42 LEU B N 1
ATOM 1476 C CA . LEU B 1 42 ? 17.102 64.271 17.052 1.00 19.28 42 LEU B CA 1
ATOM 1477 C C . LEU B 1 42 ? 18.217 63.247 17.322 1.00 18.72 42 LEU B C 1
ATOM 1478 O O . LEU B 1 42 ? 19.167 63.531 18.059 1.00 18.52 42 LEU B O 1
ATOM 1483 N N . GLN B 1 43 ? 18.087 62.058 16.734 1.00 19.00 43 GLN B N 1
ATOM 1484 C CA . GLN B 1 43 ? 19.078 61.000 16.910 1.00 16.69 43 GLN B CA 1
ATOM 1485 C C . GLN B 1 43 ? 20.405 61.281 16.200 1.00 16.90 43 GLN B C 1
ATOM 1486 O O . GLN B 1 43 ? 21.468 60.959 16.730 1.00 18.84 43 GLN B O 1
ATOM 1492 N N . VAL B 1 44 ? 20.359 61.871 15.004 1.00 20.14 44 VAL B N 1
ATOM 1493 C CA . VAL B 1 44 ? 21.602 62.160 14.275 1.00 18.51 44 VAL B CA 1
ATOM 1494 C C . VAL B 1 44 ? 22.166 63.538 14.599 1.00 20.63 44 VAL B C 1
ATOM 1495 O O . VAL B 1 44 ? 23.274 63.895 14.185 1.00 20.60 44 VAL B O 1
ATOM 1499 N N . MET B 1 45 ? 21.390 64.310 15.343 1.00 19.45 45 MET B N 1
ATOM 1500 C CA . MET B 1 45 ? 21.791 65.645 15.745 1.00 17.93 45 MET B CA 1
ATOM 1501 C C . MET B 1 45 ? 23.203 65.657 16.329 1.00 21.33 45 MET B C 1
ATOM 1502 O O . MET B 1 45 ? 23.544 64.818 17.158 1.00 21.83 45 MET B O 1
ATOM 1507 N N . LYS B 1 46 ? 24.020 66.609 15.893 1.00 21.40 46 LYS B N 1
ATOM 1508 C CA . LYS B 1 46 ? 25.378 66.731 16.413 1.00 22.48 46 LYS B CA 1
ATOM 1509 C C . LYS B 1 46 ? 25.289 67.277 17.834 1.00 19.53 46 LYS B C 1
ATOM 1510 O O . LYS B 1 46 ? 24.740 68.353 18.055 1.00 20.01 46 LYS B O 1
ATOM 1516 N N . LEU B 1 47 ? 25.807 66.530 18.804 1.00 19.45 47 LEU B N 1
ATOM 1517 C CA . LEU B 1 47 ? 25.761 66.995 20.182 1.00 20.28 47 LEU B CA 1
ATOM 1518 C C . LEU B 1 47 ? 26.530 68.311 20.293 1.00 19.65 47 LEU B C 1
ATOM 1519 O O . LEU B 1 47 ? 27.393 68.622 19.463 1.00 20.78 47 LEU B O 1
ATOM 1524 N N . GLY B 1 48 ? 26.198 69.096 21.307 1.00 21.96 48 GLY B N 1
ATOM 1525 C CA . GLY B 1 48 ? 26.856 70.375 21.472 1.00 23.27 48 GLY B CA 1
ATOM 1526 C C . GLY B 1 48 ? 26.008 71.461 20.838 1.00 23.64 48 GLY B C 1
ATOM 1527 O O . GLY B 1 48 ? 26.406 72.621 20.790 1.00 26.92 48 GLY B O 1
ATOM 1528 N N . ASN B 1 49 ? 24.835 71.072 20.342 1.00 20.53 49 ASN B N 1
ATOM 1529 C CA . ASN B 1 49 ? 23.900 72.007 19.710 1.00 20.54 49 ASN B CA 1
ATOM 1530 C C . ASN B 1 49 ? 22.558 71.951 20.435 1.00 19.15 49 ASN B C 1
ATOM 1531 O O . ASN B 1 49 ? 21.544 71.516 19.867 1.00 17.51 49 ASN B O 1
ATOM 1536 N N . PRO B 1 50 ? 22.530 72.396 21.701 1.00 20.89 50 PRO B N 1
ATOM 1537 C CA . PRO B 1 50 ? 21.293 72.379 22.484 1.00 20.21 50 PRO B CA 1
ATOM 1538 C C . PRO B 1 50 ? 20.096 73.049 21.820 1.00 21.07 50 PRO B C 1
ATOM 1539 O O . PRO B 1 50 ? 18.971 72.580 21.983 1.00 19.58 50 PRO B O 1
ATOM 1543 N N . GLU B 1 51 ? 20.323 74.132 21.075 1.00 20.13 51 GLU B N 1
ATOM 1544 C CA . GLU B 1 51 ? 19.213 74.822 20.414 1.00 19.56 51 GLU B CA 1
ATOM 1545 C C . GLU B 1 51 ? 18.524 73.947 19.373 1.00 19.76 51 GLU B C 1
ATOM 1546 O O . GLU B 1 51 ? 17.316 74.070 19.151 1.00 19.84 51 GLU B O 1
ATOM 1552 N N . ILE B 1 52 ? 19.291 73.071 18.730 1.00 18.81 52 ILE B N 1
ATOM 1553 C CA . ILE B 1 52 ? 18.720 72.175 17.734 1.00 17.38 52 ILE B CA 1
ATOM 1554 C C . ILE B 1 52 ? 17.831 71.171 18.453 1.00 19.15 52 ILE B C 1
ATOM 1555 O O . ILE B 1 52 ? 16.696 70.924 18.043 1.00 18.86 52 ILE B O 1
ATOM 1560 N N . ALA B 1 53 ? 18.343 70.615 19.546 1.00 19.77 53 ALA B N 1
ATOM 1561 C CA . ALA B 1 53 ? 17.580 69.653 20.334 1.00 16.90 53 ALA B CA 1
ATOM 1562 C C . ALA B 1 53 ? 16.304 70.317 20.833 1.00 19.92 53 ALA B C 1
ATOM 1563 O O . ALA B 1 53 ? 15.200 69.788 20.682 1.00 19.74 53 ALA B O 1
ATOM 1565 N N . ARG B 1 54 ? 16.466 71.495 21.423 1.00 22.36 54 ARG B N 1
ATOM 1566 C CA . ARG B 1 54 ? 15.338 72.237 21.961 1.00 21.94 54 ARG B CA 1
ATOM 1567 C C . ARG B 1 54 ? 14.231 72.511 20.940 1.00 17.67 54 ARG B C 1
ATOM 1568 O O . ARG B 1 54 ? 13.057 72.276 21.218 1.00 15.67 54 ARG B O 1
ATOM 1576 N N . ARG B 1 55 ? 14.593 73.005 19.763 1.00 16.04 55 ARG B N 1
ATOM 1577 C CA . ARG B 1 55 ? 13.577 73.302 18.761 1.00 17.95 55 ARG B CA 1
ATOM 1578 C C . ARG B 1 55 ? 12.911 72.036 18.226 1.00 15.79 55 ARG B C 1
ATOM 1579 O O . ARG B 1 55 ? 11.715 72.032 17.944 1.00 15.45 55 ARG B O 1
ATOM 1587 N N . LEU B 1 56 ? 13.674 70.957 18.111 1.00 16.86 56 LEU B N 1
ATOM 1588 C CA . LEU B 1 56 ? 13.113 69.696 17.642 1.00 14.89 56 LEU B CA 1
ATOM 1589 C C . LEU B 1 56 ? 12.082 69.178 18.645 1.00 14.11 56 LEU B C 1
ATOM 1590 O O . LEU B 1 56 ? 10.987 68.748 18.278 1.00 17.72 56 LEU B O 1
ATOM 1595 N N . LEU B 1 57 ? 12.455 69.227 19.919 1.00 16.79 57 LEU B N 1
ATOM 1596 C CA . LEU B 1 57 ? 11.593 68.765 20.991 1.00 14.39 57 LEU B CA 1
ATOM 1597 C C . LEU B 1 57 ? 10.360 69.641 21.105 1.00 14.65 57 LEU B C 1
ATOM 1598 O O . LEU B 1 57 ? 9.244 69.142 21.273 1.00 14.52 57 LEU B O 1
ATOM 1603 N N . LEU B 1 58 ? 10.568 70.948 21.019 1.00 16.74 58 LEU B N 1
ATOM 1604 C CA . LEU B 1 58 ? 9.472 71.896 21.103 1.00 17.53 58 LEU B CA 1
ATOM 1605 C C . LEU B 1 58 ? 8.435 71.597 20.029 1.00 18.06 58 LEU B C 1
ATOM 1606 O O . LEU B 1 58 ? 7.237 71.780 20.240 1.00 16.46 58 LEU B O 1
ATOM 1611 N N . ARG B 1 59 ? 8.902 71.126 18.880 1.00 17.07 59 ARG B N 1
ATOM 1612 C CA . ARG B 1 59 ? 8.016 70.842 17.764 1.00 17.17 59 ARG B CA 1
ATOM 1613 C C . ARG B 1 59 ? 7.516 69.407 17.625 1.00 20.35 59 ARG B C 1
ATOM 1614 O O . ARG B 1 59 ? 7.006 69.035 16.567 1.00 20.44 59 ARG B O 1
ATOM 1622 N N . GLY B 1 60 ? 7.677 68.599 18.671 1.00 17.77 60 GLY B N 1
ATOM 1623 C CA . GLY B 1 60 ? 7.162 67.238 18.633 1.00 18.15 60 GLY B CA 1
ATOM 1624 C C . GLY B 1 60 ? 8.082 66.031 18.547 1.00 19.61 60 GLY B C 1
ATOM 1625 O O . GLY B 1 60 ? 7.592 64.903 18.437 1.00 20.27 60 GLY B O 1
ATOM 1626 N N . ALA B 1 61 ? 9.395 66.234 18.588 1.00 21.07 61 ALA B N 1
ATOM 1627 C CA . ALA B 1 61 ? 10.322 65.103 18.510 1.00 19.34 61 ALA B CA 1
ATOM 1628 C C . ALA B 1 61 ? 10.189 64.200 19.741 1.00 21.66 61 ALA B C 1
ATOM 1629 O O . ALA B 1 61 ? 10.081 64.682 20.869 1.00 18.46 61 ALA B O 1
ATOM 1631 N N . ASN B 1 62 ? 10.191 62.890 19.515 1.00 24.29 62 ASN B N 1
ATOM 1632 C CA . ASN B 1 62 ? 10.077 61.914 20.599 1.00 25.15 62 ASN B CA 1
ATOM 1633 C C . ASN B 1 62 ? 11.442 61.814 21.257 1.00 22.73 62 ASN B C 1
ATOM 1634 O O . ASN B 1 62 ? 12.409 61.398 20.630 1.00 25.59 62 ASN B O 1
ATOM 1639 N N . PRO B 1 63 ? 11.534 62.188 22.541 1.00 20.96 63 PRO B N 1
ATOM 1640 C CA . PRO B 1 63 ? 12.808 62.142 23.265 1.00 21.53 63 PRO B CA 1
ATOM 1641 C C . PRO B 1 63 ? 13.311 60.760 23.662 1.00 19.75 63 PRO B C 1
ATOM 1642 O O . PRO B 1 63 ? 14.517 60.527 23.703 1.00 24.70 63 PRO B O 1
ATOM 1646 N N . ASP B 1 64 ? 12.395 59.841 23.952 1.00 21.92 64 ASP B N 1
ATOM 1647 C CA . ASP B 1 64 ? 12.800 58.518 24.415 1.00 23.51 64 ASP B CA 1
ATOM 1648 C C . ASP B 1 64 ? 13.097 57.429 23.383 1.00 24.82 64 ASP B C 1
ATOM 1649 O O . ASP B 1 64 ? 13.229 56.264 23.748 1.00 24.31 64 ASP B O 1
ATOM 1654 N N . LEU B 1 65 ? 13.217 57.793 22.110 1.00 26.69 65 LEU B N 1
ATOM 1655 C CA . LEU B 1 65 ? 13.504 56.801 21.075 1.00 26.46 65 LEU B CA 1
ATOM 1656 C C . LEU B 1 65 ? 14.889 56.187 21.228 1.00 22.70 65 LEU B C 1
ATOM 1657 O O . LEU B 1 65 ? 15.869 56.900 21.411 1.00 22.98 65 LEU B O 1
ATOM 1662 N N . LYS B 1 66 ? 14.967 54.864 21.134 1.00 21.67 66 LYS B N 1
ATOM 1663 C CA . LYS B 1 66 ? 16.248 54.168 21.233 1.00 25.02 66 LYS B CA 1
ATOM 1664 C C . LYS B 1 66 ? 16.726 53.750 19.853 1.00 27.50 66 LYS B C 1
ATOM 1665 O O . LYS B 1 66 ? 15.917 53.355 19.013 1.00 29.75 66 LYS B O 1
ATOM 1671 N N . ASP B 1 67 ? 18.030 53.852 19.609 1.00 26.67 67 ASP B N 1
ATOM 1672 C CA . ASP B 1 67 ? 18.579 53.432 18.323 1.00 29.31 67 ASP B CA 1
ATOM 1673 C C . ASP B 1 67 ? 18.743 51.908 18.322 1.00 34.00 67 ASP B C 1
ATOM 1674 O O . ASP B 1 67 ? 18.282 51.226 19.242 1.00 32.57 67 ASP B O 1
ATOM 1679 N N . ARG B 1 68 ? 19.405 51.381 17.296 1.00 36.48 68 ARG B N 1
ATOM 1680 C CA . ARG B 1 68 ? 19.611 49.941 17.167 1.00 39.72 68 ARG B CA 1
ATOM 1681 C C . ARG B 1 68 ? 20.590 49.400 18.210 1.00 37.67 68 ARG B C 1
ATOM 1682 O O . ARG B 1 68 ? 20.661 48.195 18.441 1.00 38.85 68 ARG B O 1
ATOM 1690 N N . THR B 1 69 ? 21.339 50.295 18.843 1.00 34.41 69 THR B N 1
ATOM 1691 C CA . THR B 1 69 ? 22.299 49.893 19.865 1.00 33.54 69 THR B CA 1
ATOM 1692 C C . THR B 1 69 ? 21.643 49.906 21.248 1.00 29.50 69 THR B C 1
ATOM 1693 O O . THR B 1 69 ? 22.247 49.498 22.238 1.00 25.61 69 THR B O 1
ATOM 1697 N N . GLY B 1 70 ? 20.400 50.378 21.305 1.00 27.70 70 GLY B N 1
ATOM 1698 C CA . GLY B 1 70 ? 19.673 50.432 22.564 1.00 26.25 70 GLY B CA 1
ATOM 1699 C C . GLY B 1 70 ? 19.832 51.720 23.363 1.00 24.02 70 GLY B C 1
ATOM 1700 O O . GLY B 1 70 ? 19.418 51.780 24.521 1.00 21.85 70 GLY B O 1
ATOM 1701 N N . PHE B 1 71 ? 20.416 52.752 22.758 1.00 22.28 71 PHE B N 1
ATOM 1702 C CA . PHE B 1 71 ? 20.621 54.034 23.445 1.00 23.19 71 PHE B CA 1
ATOM 1703 C C . PHE B 1 71 ? 19.603 55.109 23.061 1.00 23.97 71 PHE B C 1
ATOM 1704 O O . PHE B 1 71 ? 19.116 55.147 21.933 1.00 27.25 71 PHE B O 1
ATOM 1712 N N . ALA B 1 72 ? 19.286 55.980 24.015 1.00 21.55 72 ALA B N 1
ATOM 1713 C CA . ALA B 1 72 ? 18.390 57.103 23.765 1.00 18.82 72 ALA B CA 1
ATOM 1714 C C . ALA B 1 72 ? 19.349 58.287 23.681 1.00 19.15 72 ALA B C 1
ATOM 1715 O O . ALA B 1 72 ? 20.487 58.200 24.150 1.00 16.96 72 ALA B O 1
ATOM 1717 N N . VAL B 1 73 ? 18.911 59.386 23.082 1.00 18.48 73 VAL B N 1
ATOM 1718 C CA . VAL B 1 73 ? 19.779 60.545 22.950 1.00 18.99 73 VAL B CA 1
ATOM 1719 C C . VAL B 1 73 ? 20.308 61.008 24.309 1.00 15.67 73 VAL B C 1
ATOM 1720 O O . VAL B 1 73 ? 21.447 61.473 24.413 1.00 17.20 73 VAL B O 1
ATOM 1724 N N . ILE B 1 74 ? 19.496 60.872 25.354 1.00 18.50 74 ILE B N 1
ATOM 1725 C CA . ILE B 1 74 ? 19.946 61.300 26.672 1.00 18.31 74 ILE B CA 1
ATOM 1726 C C . ILE B 1 74 ? 21.135 60.443 27.115 1.00 17.74 74 ILE B C 1
ATOM 1727 O O . ILE B 1 74 ? 22.036 60.938 27.787 1.00 16.93 74 ILE B O 1
ATOM 1732 N N . HIS B 1 75 ? 21.152 59.171 26.717 1.00 20.38 75 HIS B N 1
ATOM 1733 C CA . HIS B 1 75 ? 22.281 58.284 27.039 1.00 17.94 75 HIS B CA 1
ATOM 1734 C C . HIS B 1 75 ? 23.528 58.841 26.330 1.00 16.27 75 HIS B C 1
ATOM 1735 O O . HIS B 1 75 ? 24.600 58.964 26.934 1.00 17.40 75 HIS B O 1
ATOM 1742 N N . ASP B 1 76 ? 23.378 59.181 25.050 1.00 16.13 76 ASP B N 1
ATOM 1743 C CA . ASP B 1 76 ? 24.479 59.729 24.255 1.00 18.32 76 ASP B CA 1
ATOM 1744 C C . ASP B 1 76 ? 24.983 61.036 24.853 1.00 15.04 76 ASP B C 1
ATOM 1745 O O . ASP B 1 76 ? 26.190 61.260 24.959 1.00 16.51 76 ASP B O 1
ATOM 1750 N N . ALA B 1 77 ? 24.046 61.902 25.226 1.00 16.30 77 ALA B N 1
ATOM 1751 C CA . ALA B 1 77 ? 24.387 63.195 25.813 1.00 17.75 77 ALA B CA 1
ATOM 1752 C C . ALA B 1 77 ? 25.159 63.023 27.134 1.00 18.56 77 ALA B C 1
ATOM 1753 O O . ALA B 1 77 ? 26.190 63.673 27.358 1.00 18.01 77 ALA B O 1
ATOM 1755 N N . ALA B 1 78 ? 24.661 62.151 28.006 1.00 17.51 78 ALA B N 1
ATOM 1756 C CA . ALA B 1 78 ? 25.313 61.914 29.295 1.00 18.27 78 ALA B CA 1
ATOM 1757 C C . ALA B 1 78 ? 26.692 61.284 29.100 1.00 18.59 78 ALA B C 1
ATOM 1758 O O . ALA B 1 78 ? 27.671 61.666 29.744 1.00 19.27 78 ALA B O 1
ATOM 1760 N N . ARG B 1 79 ? 26.755 60.312 28.202 1.00 20.40 79 ARG B N 1
ATOM 1761 C CA . ARG B 1 79 ? 27.990 59.615 27.906 1.00 24.21 79 ARG B CA 1
ATOM 1762 C C . ARG B 1 79 ? 29.050 60.581 27.382 1.00 24.46 79 ARG B C 1
ATOM 1763 O O . ARG B 1 79 ? 30.221 60.467 27.728 1.00 23.30 79 ARG B O 1
ATOM 1771 N N . ALA B 1 80 ? 28.635 61.531 26.547 1.00 20.51 80 ALA B N 1
ATOM 1772 C CA . ALA B 1 80 ? 29.565 62.501 25.972 1.00 21.02 80 ALA B CA 1
ATOM 1773 C C . ALA B 1 80 ? 29.746 63.757 26.831 1.00 23.52 80 ALA B C 1
ATOM 1774 O O . ALA B 1 80 ? 30.471 64.679 26.451 1.00 25.99 80 ALA B O 1
ATOM 1776 N N . GLY B 1 81 ? 29.086 63.800 27.983 1.00 22.63 81 GLY B N 1
ATOM 1777 C CA . GLY B 1 81 ? 29.217 64.958 28.851 1.00 20.47 81 GLY B CA 1
ATOM 1778 C C . GLY B 1 81 ? 28.634 66.251 28.302 1.00 22.02 81 GLY B C 1
ATOM 1779 O O . GLY B 1 81 ? 29.103 67.334 28.640 1.00 22.94 81 GLY B O 1
ATOM 1780 N N . GLN B 1 82 ? 27.611 66.150 27.458 1.00 20.35 82 GLN B N 1
ATOM 1781 C CA . GLN B 1 82 ? 26.980 67.330 26.869 1.00 19.78 82 GLN B CA 1
ATOM 1782 C C . GLN B 1 82 ? 25.791 67.752 27.717 1.00 19.28 82 GLN B C 1
ATOM 1783 O O . GLN B 1 82 ? 24.647 67.428 27.410 1.00 19.93 82 GLN B O 1
ATOM 1789 N N . LEU B 1 83 ? 26.094 68.478 28.788 1.00 18.95 83 LEU B N 1
ATOM 1790 C CA . LEU B 1 83 ? 25.110 68.956 29.749 1.00 19.74 83 LEU B CA 1
ATOM 1791 C C . LEU B 1 83 ? 23.925 69.714 29.156 1.00 19.89 83 LEU B C 1
ATOM 1792 O O . LEU B 1 83 ? 22.769 69.351 29.399 1.00 20.89 83 LEU B O 1
ATOM 1797 N N . ASP B 1 84 ? 24.209 70.782 28.410 1.00 21.52 84 ASP B N 1
ATOM 1798 C CA . ASP B 1 84 ? 23.151 71.603 27.832 1.00 23.25 84 ASP B CA 1
ATOM 1799 C C . ASP B 1 84 ? 22.085 70.784 27.139 1.00 21.09 84 ASP B C 1
ATOM 1800 O O . ASP B 1 84 ? 20.896 70.975 27.372 1.00 20.59 84 ASP B O 1
ATOM 1805 N N . THR B 1 85 ? 22.512 69.864 26.291 1.00 21.81 85 THR B N 1
ATOM 1806 C CA . THR B 1 85 ? 21.565 69.035 25.570 1.00 21.22 85 THR B CA 1
ATOM 1807 C C . THR B 1 85 ? 20.812 68.082 26.481 1.00 17.70 85 THR B C 1
ATOM 1808 O O . THR B 1 85 ? 19.623 67.836 26.276 1.00 20.00 85 THR B O 1
ATOM 1812 N N . LEU B 1 86 ? 21.489 67.541 27.486 1.00 17.05 86 LEU B N 1
ATOM 1813 C CA . LEU B 1 86 ? 20.818 66.635 28.413 1.00 18.73 86 LEU B CA 1
ATOM 1814 C C . LEU B 1 86 ? 19.734 67.411 29.174 1.00 16.87 86 LEU B C 1
ATOM 1815 O O . LEU B 1 86 ? 18.627 66.907 29.381 1.00 15.33 86 LEU B O 1
ATOM 1820 N N . GLN B 1 87 ? 20.060 68.638 29.577 1.00 20.09 87 GLN B N 1
ATOM 1821 C CA . GLN B 1 87 ? 19.115 69.494 30.297 1.00 18.27 87 GLN B CA 1
ATOM 1822 C C . GLN B 1 87 ? 17.883 69.800 29.446 1.00 16.50 87 GLN B C 1
ATOM 1823 O O . GLN B 1 87 ? 16.757 69.691 29.919 1.00 14.18 87 GLN B O 1
ATOM 1829 N N . THR B 1 88 ? 18.097 70.188 28.192 1.00 20.00 88 THR B N 1
ATOM 1830 C CA . THR B 1 88 ? 16.977 70.517 27.308 1.00 21.32 88 THR B CA 1
ATOM 1831 C C . THR B 1 88 ? 16.079 69.297 27.104 1.00 21.59 88 THR B C 1
ATOM 1832 O O . THR B 1 88 ? 14.853 69.417 27.033 1.00 19.89 88 THR B O 1
ATOM 1836 N N . LEU B 1 89 ? 16.694 68.122 27.015 1.00 17.31 89 LEU B N 1
ATOM 1837 C CA . LEU B 1 89 ? 15.947 66.881 26.846 1.00 17.88 89 LEU B CA 1
ATOM 1838 C C . LEU B 1 89 ? 14.979 66.716 28.018 1.00 19.38 89 LEU B C 1
ATOM 1839 O O . LEU B 1 89 ? 13.784 66.441 27.826 1.00 17.01 89 LEU B O 1
ATOM 1844 N N . LEU B 1 90 ? 15.496 66.894 29.232 1.00 20.65 90 LEU B N 1
ATOM 1845 C CA . LEU B 1 90 ? 14.682 66.750 30.433 1.00 22.24 90 LEU B CA 1
ATOM 1846 C C . LEU B 1 90 ? 13.609 67.831 30.526 1.00 24.08 90 LEU B C 1
ATOM 1847 O O . LEU B 1 90 ? 12.539 67.611 31.092 1.00 22.13 90 LEU B O 1
ATOM 1852 N N . GLU B 1 91 ? 13.892 68.998 29.967 1.00 26.14 91 GLU B N 1
ATOM 1853 C CA . GLU B 1 91 ? 12.915 70.074 29.999 1.00 27.35 91 GLU B CA 1
ATOM 1854 C C . GLU B 1 91 ? 11.742 69.734 29.076 1.00 25.66 91 GLU B C 1
ATOM 1855 O O . GLU B 1 91 ? 10.689 70.365 29.136 1.00 27.74 91 GLU B O 1
ATOM 1861 N N . PHE B 1 92 ? 11.926 68.717 28.238 1.00 22.13 92 PHE B N 1
ATOM 1862 C CA . PHE B 1 92 ? 10.870 68.285 27.345 1.00 22.36 92 PHE B CA 1
ATOM 1863 C C . PHE B 1 92 ? 10.368 66.886 27.661 1.00 22.89 92 PHE B C 1
ATOM 1864 O O . PHE B 1 92 ? 9.992 66.118 26.784 1.00 23.14 92 PHE B O 1
ATOM 1872 N N . GLN B 1 93 ? 10.377 66.575 28.949 1.00 23.47 93 GLN B N 1
ATOM 1873 C CA . GLN B 1 93 ? 9.860 65.316 29.468 1.00 26.84 93 GLN B CA 1
ATOM 1874 C C . GLN B 1 93 ? 10.615 64.042 29.107 1.00 23.63 93 GLN B C 1
ATOM 1875 O O . GLN B 1 93 ? 10.050 62.957 29.214 1.00 23.25 93 GLN B O 1
ATOM 1881 N N . ALA B 1 94 ? 11.881 64.150 28.716 1.00 22.07 94 ALA B N 1
ATOM 1882 C CA . ALA B 1 94 ? 12.626 62.944 28.399 1.00 19.34 94 ALA B CA 1
ATOM 1883 C C . ALA B 1 94 ? 12.740 62.145 29.699 1.00 21.75 94 ALA B C 1
ATOM 1884 O O . ALA B 1 94 ? 12.878 62.718 30.774 1.00 21.95 94 ALA B O 1
ATOM 1886 N N . ASP B 1 95 ? 12.668 60.823 29.592 1.00 20.93 95 ASP B N 1
ATOM 1887 C CA . ASP B 1 95 ? 12.773 59.948 30.763 1.00 20.30 95 ASP B CA 1
ATOM 1888 C C . ASP B 1 95 ? 14.229 59.853 31.239 1.00 18.30 95 ASP B C 1
ATOM 1889 O O . ASP B 1 95 ? 15.075 59.284 30.542 1.00 15.49 95 ASP B O 1
ATOM 1894 N N . VAL B 1 96 ? 14.521 60.407 32.417 1.00 18.82 96 VAL B N 1
ATOM 1895 C CA . VAL B 1 96 ? 15.886 60.370 32.964 1.00 18.69 96 VAL B CA 1
ATOM 1896 C C . VAL B 1 96 ? 16.296 58.987 33.411 1.00 16.75 96 VAL B C 1
ATOM 1897 O O . VAL B 1 96 ? 17.477 58.734 33.601 1.00 18.42 96 VAL B O 1
ATOM 1901 N N . ASN B 1 97 ? 15.325 58.109 33.624 1.00 19.20 97 ASN B N 1
ATOM 1902 C CA . ASN B 1 97 ? 15.628 56.764 34.088 1.00 21.27 97 ASN B CA 1
ATOM 1903 C C . ASN B 1 97 ? 15.554 55.697 33.011 1.00 22.73 97 ASN B C 1
ATOM 1904 O O . ASN B 1 97 ? 15.399 54.510 33.303 1.00 20.76 97 ASN B O 1
ATOM 1909 N N . ILE B 1 98 ? 15.673 56.133 31.764 1.00 22.49 98 ILE B N 1
ATOM 1910 C CA . ILE B 1 98 ? 15.652 55.220 30.634 1.00 19.66 98 ILE B CA 1
ATOM 1911 C C . ILE B 1 98 ? 16.939 54.388 30.707 1.00 20.52 98 ILE B C 1
ATOM 1912 O O . ILE B 1 98 ? 18.007 54.920 31.012 1.00 20.84 98 ILE B O 1
ATOM 1917 N N . GLU B 1 99 ? 16.833 53.088 30.443 1.00 19.10 99 GLU B N 1
ATOM 1918 C CA . GLU B 1 99 ? 17.984 52.187 30.513 1.00 15.11 99 GLU B CA 1
ATOM 1919 C C . GLU B 1 99 ? 18.513 51.725 29.162 1.00 16.28 99 GLU B C 1
ATOM 1920 O O . GLU B 1 99 ? 17.748 51.558 28.209 1.00 19.63 99 GLU B O 1
ATOM 1926 N N . ASP B 1 100 ? 19.822 51.525 29.072 1.00 14.91 100 ASP B N 1
ATOM 1927 C CA . ASP B 1 100 ? 20.392 51.014 27.833 1.00 18.64 100 ASP B CA 1
ATOM 1928 C C . ASP B 1 100 ? 20.343 49.482 27.922 1.00 21.22 100 ASP B C 1
ATOM 1929 O O . ASP B 1 100 ? 19.790 48.933 28.880 1.00 20.58 100 ASP B O 1
ATOM 1934 N N . ASN B 1 101 ? 20.912 48.797 26.932 1.00 24.48 101 ASN B N 1
ATOM 1935 C CA . ASN B 1 101 ? 20.898 47.335 26.914 1.00 24.48 101 ASN B CA 1
ATOM 1936 C C . ASN B 1 101 ? 21.597 46.666 28.086 1.00 24.07 101 ASN B C 1
ATOM 1937 O O . ASN B 1 101 ? 21.369 45.490 28.348 1.00 22.00 101 ASN B O 1
ATOM 1942 N N . GLU B 1 102 ? 22.444 47.405 28.792 1.00 23.36 102 GLU B N 1
ATOM 1943 C CA . GLU B 1 102 ? 23.157 46.848 29.935 1.00 20.79 102 GLU B CA 1
ATOM 1944 C C . GLU B 1 102 ? 22.525 47.295 31.250 1.00 18.59 102 GLU B C 1
ATOM 1945 O O . GLU B 1 102 ? 23.033 46.998 32.325 1.00 18.46 102 GLU B O 1
ATOM 1951 N N . GLY B 1 103 ? 21.400 48.002 31.151 1.00 18.53 103 GLY B N 1
ATOM 1952 C CA . GLY B 1 103 ? 20.697 48.466 32.334 1.00 19.80 103 GLY B CA 1
ATOM 1953 C C . GLY B 1 103 ? 21.205 49.776 32.912 1.00 21.79 103 GLY B C 1
ATOM 1954 O O . GLY B 1 103 ? 20.834 50.149 34.027 1.00 21.51 103 GLY B O 1
ATOM 1955 N N . ASN B 1 104 ? 22.044 50.479 32.155 1.00 19.91 104 ASN B N 1
ATOM 1956 C CA . ASN B 1 104 ? 22.606 51.753 32.603 1.00 19.75 104 ASN B CA 1
ATOM 1957 C C . ASN B 1 104 ? 21.682 52.941 32.374 1.00 18.14 104 ASN B C 1
ATOM 1958 O O . ASN B 1 104 ? 21.018 53.029 31.346 1.00 18.70 104 ASN B O 1
ATOM 1963 N N . LEU B 1 105 ? 21.656 53.864 33.330 1.00 16.64 105 LEU B N 1
ATOM 1964 C CA . LEU B 1 105 ? 20.856 55.079 33.189 1.00 16.18 105 LEU B CA 1
ATOM 1965 C C . LEU B 1 105 ? 21.841 56.122 32.670 1.00 16.94 105 LEU B C 1
ATOM 1966 O O . LEU B 1 105 ? 23.045 55.869 32.615 1.00 15.20 105 LEU B O 1
ATOM 1971 N N . PRO B 1 106 ? 21.348 57.298 32.263 1.00 16.60 106 PRO B N 1
ATOM 1972 C CA . PRO B 1 106 ? 22.297 58.303 31.786 1.00 17.54 106 PRO B CA 1
ATOM 1973 C C . PRO B 1 106 ? 23.307 58.564 32.908 1.00 15.50 106 PRO B C 1
ATOM 1974 O O . PRO B 1 106 ? 24.484 58.773 32.659 1.00 21.13 106 PRO B O 1
ATOM 1978 N N . LEU B 1 107 ? 22.825 58.525 34.150 1.00 13.98 107 LEU B N 1
ATOM 1979 C CA . LEU B 1 107 ? 23.674 58.739 35.316 1.00 14.33 107 LEU B CA 1
ATOM 1980 C C . LEU B 1 107 ? 24.879 57.783 35.322 1.00 17.59 107 LEU B C 1
ATOM 1981 O O . LEU B 1 107 ? 26.005 58.199 35.580 1.00 15.41 107 LEU B O 1
ATOM 1986 N N . HIS B 1 108 ? 24.636 56.505 35.038 1.00 16.97 108 HIS B N 1
ATOM 1987 C CA . HIS B 1 108 ? 25.712 55.514 35.006 1.00 16.97 108 HIS B CA 1
ATOM 1988 C C . HIS B 1 108 ? 26.760 55.873 33.962 1.00 15.95 108 HIS B C 1
ATOM 1989 O O . HIS B 1 108 ? 27.964 55.833 34.229 1.00 18.47 108 HIS B O 1
ATOM 1996 N N . LEU B 1 109 ? 26.293 56.221 32.768 1.00 18.70 109 LEU B N 1
ATOM 1997 C CA . LEU B 1 109 ? 27.192 56.547 31.674 1.00 19.46 109 LEU B CA 1
ATOM 1998 C C . LEU B 1 109 ? 28.066 57.760 31.942 1.00 19.52 109 LEU B C 1
ATOM 1999 O O . LEU B 1 109 ? 29.254 57.752 31.613 1.00 18.11 109 LEU B O 1
ATOM 2004 N N . ALA B 1 110 ? 27.481 58.798 32.534 1.00 19.46 110 ALA B N 1
ATOM 2005 C CA . ALA B 1 110 ? 28.217 60.021 32.850 1.00 20.22 110 ALA B CA 1
ATOM 2006 C C . ALA B 1 110 ? 29.233 59.781 33.970 1.00 20.84 110 ALA B C 1
ATOM 2007 O O . ALA B 1 110 ? 30.360 60.286 33.927 1.00 21.47 110 ALA B O 1
ATOM 2009 N N . ALA B 1 111 ? 28.821 59.018 34.977 1.00 21.26 111 ALA B N 1
ATOM 2010 C CA . ALA B 1 111 ? 29.691 58.706 36.106 1.00 20.82 111 ALA B CA 1
ATOM 2011 C C . ALA B 1 111 ? 30.891 57.890 35.617 1.00 22.04 111 ALA B C 1
ATOM 2012 O O . ALA B 1 111 ? 32.034 58.147 36.001 1.00 24.54 111 ALA B O 1
ATOM 2014 N N . LYS B 1 112 ? 30.617 56.906 34.765 1.00 21.02 112 LYS B N 1
ATOM 2015 C CA . LYS B 1 112 ? 31.661 56.054 34.208 1.00 23.04 112 LYS B CA 1
ATOM 2016 C C . LYS B 1 112 ? 32.721 56.885 33.470 1.00 21.02 112 LYS B C 1
ATOM 2017 O O . LYS B 1 112 ? 33.924 56.665 33.630 1.00 19.66 112 LYS B O 1
ATOM 2023 N N . GLU B 1 113 ? 32.266 57.853 32.679 1.00 21.85 113 GLU B N 1
ATOM 2024 C CA . GLU B 1 113 ? 33.157 58.712 31.893 1.00 21.35 113 GLU B CA 1
ATOM 2025 C C . GLU B 1 113 ? 33.761 59.875 32.680 1.00 23.97 113 GLU B C 1
ATOM 2026 O O . GLU B 1 113 ? 34.524 60.664 32.132 1.00 26.74 113 GLU B O 1
ATOM 2032 N N . GLY B 1 114 ? 33.409 59.987 33.957 1.00 23.76 114 GLY B N 1
ATOM 2033 C CA . GLY B 1 114 ? 33.937 61.066 34.774 1.00 18.66 114 GLY B CA 1
ATOM 2034 C C . GLY B 1 114 ? 33.422 62.452 34.418 1.00 20.86 114 GLY B C 1
ATOM 2035 O O . GLY B 1 114 ? 34.100 63.454 34.646 1.00 25.52 114 GLY B O 1
ATOM 2036 N N . HIS B 1 115 ? 32.219 62.525 33.860 1.00 17.99 115 HIS B N 1
ATOM 2037 C CA . HIS B 1 115 ? 31.638 63.814 33.494 1.00 19.60 115 HIS B CA 1
ATOM 2038 C C . HIS B 1 115 ? 30.964 64.433 34.717 1.00 18.06 115 HIS B C 1
ATOM 2039 O O . HIS B 1 115 ? 29.744 64.354 34.891 1.00 19.45 115 HIS B O 1
ATOM 2046 N N . LEU B 1 116 ? 31.795 65.054 35.554 1.00 20.72 116 LEU B N 1
ATOM 2047 C CA . LEU B 1 116 ? 31.378 65.672 36.808 1.00 21.73 116 LEU B CA 1
ATOM 2048 C C . LEU B 1 116 ? 30.178 66.622 36.764 1.00 20.56 116 LEU B C 1
ATOM 2049 O O . LEU B 1 116 ? 29.275 66.512 37.595 1.00 20.98 116 LEU B O 1
ATOM 2054 N N . ARG B 1 117 ? 30.169 67.561 35.822 1.00 19.79 117 ARG B N 1
ATOM 2055 C CA . ARG B 1 117 ? 29.057 68.500 35.735 1.00 23.01 117 ARG B CA 1
ATOM 2056 C C . ARG B 1 117 ? 27.739 67.826 35.363 1.00 21.92 117 ARG B C 1
ATOM 2057 O O . ARG B 1 117 ? 26.671 68.265 35.800 1.00 18.40 117 ARG B O 1
ATOM 2065 N N . VAL B 1 118 ? 27.798 66.759 34.571 1.00 20.76 118 VAL B N 1
ATOM 2066 C CA . VAL B 1 118 ? 26.568 66.061 34.206 1.00 18.37 118 VAL B CA 1
ATOM 2067 C C . VAL B 1 118 ? 26.070 65.280 35.416 1.00 16.99 118 VAL B C 1
ATOM 2068 O O . VAL B 1 118 ? 24.880 65.294 35.728 1.00 19.87 118 VAL B O 1
ATOM 2072 N N . VAL B 1 119 ? 26.985 64.600 36.101 1.00 17.66 119 VAL B N 1
ATOM 2073 C CA . VAL B 1 119 ? 26.597 63.831 37.277 1.00 15.08 119 VAL B CA 1
ATOM 2074 C C . VAL B 1 119 ? 25.975 64.765 38.307 1.00 15.60 119 VAL B C 1
ATOM 2075 O O . VAL B 1 119 ? 24.926 64.469 38.879 1.00 17.39 1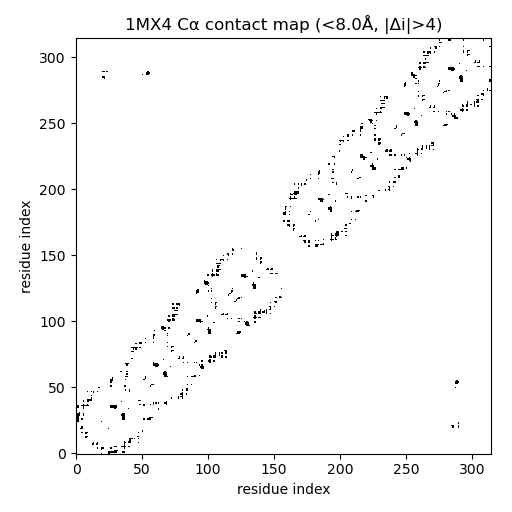19 VAL B O 1
ATOM 2079 N N . GLU B 1 120 ? 26.625 65.902 38.524 1.00 15.48 120 GLU B N 1
ATOM 2080 C CA . GLU B 1 120 ? 26.149 66.887 39.481 1.00 16.89 120 GLU B CA 1
ATOM 2081 C C . GLU B 1 120 ? 24.701 67.297 39.213 1.00 16.77 120 GLU B C 1
ATOM 2082 O O . GLU B 1 120 ? 23.871 67.278 40.120 1.00 15.74 120 GLU B O 1
ATOM 2088 N N . PHE B 1 121 ? 24.399 67.673 37.974 1.00 18.05 121 PHE B N 1
ATOM 2089 C CA . PHE B 1 121 ? 23.041 68.079 37.625 1.00 17.92 121 PHE B CA 1
ATOM 2090 C C . PHE B 1 121 ? 22.054 66.928 37.862 1.00 17.80 121 PHE B C 1
ATOM 2091 O O . PHE B 1 121 ? 20.973 67.126 38.421 1.00 15.17 121 PHE B O 1
ATOM 2099 N N . LEU B 1 122 ? 22.432 65.725 37.445 1.00 16.20 122 LEU B N 1
ATOM 2100 C CA . LEU B 1 122 ? 21.564 64.563 37.614 1.00 16.07 122 LEU B CA 1
ATOM 2101 C C . LEU B 1 122 ? 21.236 64.237 39.073 1.00 15.86 122 LEU B C 1
ATOM 2102 O O . LEU B 1 122 ? 20.074 64.016 39.413 1.00 18.75 122 LEU B O 1
ATOM 2107 N N . VAL B 1 123 ? 22.240 64.215 39.941 1.00 18.02 123 VAL B N 1
ATOM 2108 C CA . VAL B 1 123 ? 21.983 63.889 41.338 1.00 18.79 123 VAL B CA 1
ATOM 2109 C C . VAL B 1 123 ? 21.338 65.022 42.139 1.00 21.11 123 VAL B C 1
ATOM 2110 O O . VAL B 1 123 ? 20.721 64.773 43.172 1.00 15.38 123 VAL B O 1
ATOM 2114 N N . LYS B 1 124 ? 21.467 66.258 41.661 1.00 22.09 124 LYS B N 1
ATOM 2115 C CA . LYS B 1 124 ? 20.890 67.411 42.352 1.00 20.65 124 LYS B CA 1
ATOM 2116 C C . LYS B 1 124 ? 19.561 67.925 41.798 1.00 22.99 124 LYS B C 1
ATOM 2117 O O . LYS B 1 124 ? 18.705 68.378 42.560 1.00 23.08 124 LYS B O 1
ATOM 2123 N N . HIS B 1 125 ? 19.377 67.864 40.483 1.00 21.47 125 HIS B N 1
ATOM 2124 C CA . HIS B 1 125 ? 18.164 68.427 39.895 1.00 20.41 125 HIS B CA 1
ATOM 2125 C C . HIS B 1 125 ? 17.318 67.541 38.992 1.00 22.34 125 HIS B C 1
ATOM 2126 O O . HIS B 1 125 ? 16.594 68.043 38.133 1.00 22.85 125 HIS B O 1
ATOM 2133 N N . THR B 1 126 ? 17.387 66.233 39.180 1.00 20.93 126 THR B N 1
ATOM 2134 C CA . THR B 1 126 ? 16.588 65.362 38.344 1.00 19.17 126 THR B CA 1
ATOM 2135 C C . THR B 1 126 ? 15.967 64.228 39.144 1.00 21.03 126 THR B C 1
ATOM 2136 O O . THR B 1 126 ? 16.252 64.070 40.326 1.00 17.49 126 THR B O 1
ATOM 2140 N N . ALA B 1 127 ? 15.118 63.442 38.492 1.00 22.82 127 ALA B N 1
ATOM 2141 C CA . ALA B 1 127 ? 14.460 62.323 39.145 1.00 23.06 127 ALA B CA 1
ATOM 2142 C C . ALA B 1 127 ? 15.251 61.021 38.964 1.00 22.21 127 ALA B C 1
ATOM 2143 O O . ALA B 1 127 ? 14.702 59.931 39.105 1.00 25.99 127 ALA B O 1
ATOM 2145 N N . SER B 1 128 ? 16.539 61.144 38.646 1.00 19.70 128 SER B N 1
ATOM 2146 C CA . SER B 1 128 ? 17.408 59.979 38.461 1.00 17.83 128 SER B CA 1
ATOM 2147 C C . SER B 1 128 ? 17.369 59.067 39.689 1.00 19.45 128 SER B C 1
ATOM 2148 O O . SER B 1 128 ? 17.433 59.548 40.824 1.00 17.00 128 SER B O 1
ATOM 2151 N N . ASN B 1 129 ? 17.261 57.757 39.467 1.00 18.54 129 ASN B N 1
ATOM 2152 C CA . ASN B 1 129 ? 17.274 56.813 40.583 1.00 16.36 129 ASN B CA 1
ATOM 2153 C C . ASN B 1 129 ? 18.744 56.578 40.892 1.00 18.05 129 ASN B C 1
ATOM 2154 O O . ASN B 1 129 ? 19.383 55.703 40.306 1.00 18.71 129 ASN B O 1
ATOM 2159 N N . VAL B 1 130 ? 19.282 57.365 41.815 1.00 16.89 130 VAL B N 1
ATOM 2160 C CA . VAL B 1 130 ? 20.690 57.255 42.174 1.00 18.90 130 VAL B CA 1
ATOM 2161 C C . VAL B 1 130 ? 21.113 55.866 42.644 1.00 20.41 130 VAL B C 1
ATOM 2162 O O . VAL B 1 130 ? 22.290 55.520 42.562 1.00 20.23 130 VAL B O 1
ATOM 2166 N N . GLY B 1 131 ? 20.161 55.071 43.127 1.00 17.91 131 GLY B N 1
ATOM 2167 C CA . GLY B 1 131 ? 20.493 53.736 43.595 1.00 20.23 131 GLY B CA 1
ATOM 2168 C C . GLY B 1 131 ? 20.259 52.628 42.579 1.00 19.20 131 GLY B C 1
ATOM 2169 O O . GLY B 1 131 ? 20.413 51.448 42.898 1.00 20.52 131 GLY B O 1
ATOM 2170 N N . HIS B 1 132 ? 19.889 52.999 41.356 1.00 21.46 132 HIS B N 1
ATOM 2171 C CA . HIS B 1 132 ? 19.627 52.015 40.314 1.00 21.21 132 HIS B CA 1
ATOM 2172 C C . HIS B 1 132 ? 20.842 51.159 39.985 1.00 20.67 132 HIS B C 1
ATOM 2173 O O . HIS B 1 132 ? 21.934 51.675 39.759 1.00 19.99 132 HIS B O 1
ATOM 2180 N N . ARG B 1 133 ? 20.636 49.845 39.952 1.00 19.01 133 ARG B N 1
ATOM 2181 C CA . ARG B 1 133 ? 21.702 48.899 39.624 1.00 16.50 133 ARG B CA 1
ATOM 2182 C C . ARG B 1 133 ? 21.545 48.477 38.176 1.00 16.48 133 ARG B C 1
ATOM 2183 O O . ARG B 1 133 ? 20.428 48.220 37.727 1.00 19.67 133 ARG B O 1
ATOM 2191 N N . ASN B 1 134 ? 22.648 48.413 37.438 1.00 16.40 134 ASN B N 1
ATOM 2192 C CA . ASN B 1 134 ? 22.556 47.977 36.055 1.00 16.88 134 ASN B CA 1
ATOM 2193 C C . ASN B 1 134 ? 22.539 46.446 36.062 1.00 17.99 134 ASN B C 1
ATOM 2194 O O . ASN B 1 134 ? 22.525 45.830 37.131 1.00 17.23 134 ASN B O 1
ATOM 2199 N N . HIS B 1 135 ? 22.546 45.831 34.884 1.00 19.01 135 HIS B N 1
ATOM 2200 C CA . HIS B 1 135 ? 22.492 44.373 34.802 1.00 20.68 135 HIS B CA 1
ATOM 2201 C C . HIS B 1 135 ? 23.602 43.643 35.547 1.00 21.36 135 HIS B C 1
ATOM 2202 O O . HIS B 1 135 ? 23.400 42.518 36.014 1.00 22.96 135 HIS B O 1
ATOM 2209 N N . LYS B 1 136 ? 24.772 44.266 35.664 1.00 21.60 136 LYS B N 1
ATOM 2210 C CA . LYS B 1 136 ? 25.856 43.628 36.396 1.00 22.44 136 LYS B CA 1
ATOM 2211 C C . LYS B 1 136 ? 25.720 43.929 37.888 1.00 21.74 136 LYS B C 1
ATOM 2212 O O . LYS B 1 136 ? 26.512 43.455 38.705 1.00 21.52 136 LYS B O 1
ATOM 2218 N N . GLY B 1 137 ? 24.694 44.707 38.229 1.00 20.32 137 GLY B N 1
ATOM 2219 C CA . GLY B 1 137 ? 24.420 45.043 39.617 1.00 19.41 137 GLY B CA 1
ATOM 2220 C C . GLY B 1 137 ? 25.098 46.281 40.162 1.00 17.40 137 GLY B C 1
ATOM 2221 O O . GLY B 1 137 ? 25.054 46.519 41.366 1.00 17.61 137 GLY B O 1
ATOM 2222 N N . ASP B 1 138 ? 25.702 47.083 39.291 1.00 15.25 138 ASP B N 1
ATOM 2223 C CA . ASP B 1 138 ? 26.407 48.284 39.727 1.00 20.00 138 ASP B CA 1
ATOM 2224 C C . ASP B 1 138 ? 25.566 49.559 39.728 1.00 17.53 138 ASP B C 1
ATOM 2225 O O . ASP B 1 138 ? 24.787 49.801 38.808 1.00 16.95 138 ASP B O 1
ATOM 2230 N N . THR B 1 139 ? 25.721 50.364 40.775 1.00 20.54 139 THR B N 1
ATOM 2231 C CA . THR B 1 139 ? 25.029 51.641 40.842 1.00 18.86 139 THR B CA 1
ATOM 2232 C C . THR B 1 139 ? 25.966 52.565 40.068 1.00 19.38 139 THR B C 1
ATOM 2233 O O . THR B 1 139 ? 27.082 52.167 39.730 1.00 21.60 139 THR B O 1
ATOM 2237 N N . ALA B 1 140 ? 25.523 53.782 39.776 1.00 19.00 140 ALA B N 1
ATOM 2238 C CA . ALA B 1 140 ? 26.371 54.715 39.050 1.00 19.06 140 ALA B CA 1
ATOM 2239 C C . ALA B 1 140 ? 27.625 55.028 39.868 1.00 19.31 140 ALA B C 1
ATOM 2240 O O . ALA B 1 140 ? 28.711 55.183 39.312 1.00 18.59 140 ALA B O 1
ATOM 2242 N N . CYS B 1 141 ? 27.485 55.105 41.190 1.00 18.65 141 CYS B N 1
ATOM 2243 C CA . CYS B 1 141 ? 28.645 55.402 42.027 1.00 20.43 141 CYS B CA 1
ATOM 2244 C C . CYS B 1 141 ? 29.627 54.237 41.972 1.00 20.94 141 CYS B C 1
ATOM 2245 O O . CYS B 1 141 ? 30.845 54.444 41.997 1.00 21.06 141 CYS B O 1
ATOM 2248 N N . ASP B 1 142 ? 29.092 53.020 41.889 1.00 21.89 142 ASP B N 1
ATOM 2249 C CA . ASP B 1 142 ? 29.921 51.822 41.790 1.00 19.89 142 ASP B CA 1
ATOM 2250 C C . ASP B 1 142 ? 30.756 51.933 40.513 1.00 18.06 142 ASP B C 1
ATOM 2251 O O . ASP B 1 142 ? 31.964 51.683 40.522 1.00 21.29 142 ASP B O 1
ATOM 2256 N N . LEU B 1 143 ? 30.102 52.306 39.413 1.00 17.46 143 LEU B N 1
ATOM 2257 C CA . LEU B 1 143 ? 30.798 52.444 38.141 1.00 18.44 143 LEU B CA 1
ATOM 2258 C C . LEU B 1 143 ? 31.872 53.502 38.226 1.00 19.52 143 LEU B C 1
ATOM 2259 O O . LEU B 1 143 ? 32.962 53.340 37.667 1.00 20.83 143 LEU B O 1
ATOM 2264 N N . ALA B 1 144 ? 31.557 54.594 38.914 1.00 21.94 144 ALA B N 1
ATOM 2265 C CA . ALA B 1 144 ? 32.504 55.680 39.089 1.00 22.52 144 ALA B CA 1
ATOM 2266 C C . ALA B 1 144 ? 33.765 55.144 39.775 1.00 24.83 144 ALA B C 1
ATOM 2267 O O . ALA B 1 144 ? 34.877 55.372 39.294 1.00 26.09 144 ALA B O 1
ATOM 2269 N N . ARG B 1 145 ? 33.601 54.424 40.883 1.00 25.09 145 ARG B N 1
ATOM 2270 C CA . ARG B 1 145 ? 34.765 53.885 41.583 1.00 25.17 145 ARG B CA 1
ATOM 2271 C C . ARG B 1 145 ? 35.463 52.826 40.740 1.00 25.24 145 ARG B C 1
ATOM 2272 O O . ARG B 1 145 ? 36.692 52.760 40.695 1.00 27.05 145 ARG B O 1
ATOM 2280 N N . LEU B 1 146 ? 34.664 51.996 40.080 1.00 24.28 146 LEU B N 1
ATOM 2281 C CA . LEU B 1 146 ? 35.186 50.932 39.235 1.00 28.18 146 LEU B CA 1
ATOM 2282 C C . LEU B 1 146 ? 36.168 51.479 38.195 1.00 26.73 146 LEU B C 1
ATOM 2283 O O . LEU B 1 146 ? 37.177 50.839 37.883 1.00 26.92 146 LEU B O 1
ATOM 2288 N N . TYR B 1 147 ? 35.881 52.669 37.671 1.00 25.92 147 TYR B N 1
ATOM 2289 C CA . TYR B 1 147 ? 36.746 53.287 36.672 1.00 29.08 147 TYR B CA 1
ATOM 2290 C C . TYR B 1 147 ? 37.632 54.402 37.242 1.00 29.58 147 TYR B C 1
ATOM 2291 O O . TYR B 1 147 ? 38.207 55.200 36.500 1.00 30.90 147 TYR B O 1
ATOM 2300 N N . GLY B 1 148 ? 37.734 54.445 38.567 1.00 27.17 148 GLY B N 1
ATOM 2301 C CA . GLY B 1 148 ? 38.576 55.433 39.226 1.00 27.40 148 GLY B CA 1
ATOM 2302 C C . GLY B 1 148 ? 38.215 56.896 39.056 1.00 25.65 148 GLY B C 1
ATOM 2303 O O . GLY B 1 148 ? 39.097 57.754 38.973 1.00 30.14 148 GLY B O 1
ATOM 2304 N N . ARG B 1 149 ? 36.922 57.198 39.005 1.00 21.99 149 ARG B N 1
ATOM 2305 C CA . ARG B 1 149 ? 36.488 58.588 38.856 1.00 23.72 149 ARG B CA 1
ATOM 2306 C C . ARG B 1 149 ? 36.244 59.152 40.254 1.00 22.10 149 ARG B C 1
ATOM 2307 O O . ARG B 1 149 ? 35.122 59.528 40.594 1.00 21.89 149 ARG B O 1
ATOM 2315 N N . ASN B 1 150 ? 37.310 59.223 41.051 1.00 23.00 150 ASN B N 1
ATOM 2316 C CA . ASN B 1 150 ? 37.223 59.696 42.431 1.00 25.50 150 ASN B CA 1
ATOM 2317 C C . ASN B 1 150 ? 36.494 61.013 42.656 1.00 22.75 150 ASN B C 1
ATOM 2318 O O . ASN B 1 150 ? 35.824 61.165 43.671 1.00 22.26 150 ASN B O 1
ATOM 2323 N N . GLU B 1 151 ? 36.624 61.963 41.735 1.00 21.57 151 GLU B N 1
ATOM 2324 C CA . GLU B 1 151 ? 35.928 63.234 41.898 1.00 22.62 151 GLU B CA 1
ATOM 2325 C C . GLU B 1 151 ? 34.421 63.025 41.751 1.00 20.54 151 GLU B C 1
ATOM 2326 O O . GLU B 1 151 ? 33.633 63.675 42.432 1.00 19.87 151 GLU B O 1
ATOM 2332 N N . VAL B 1 152 ? 34.023 62.122 40.855 1.00 21.83 152 VAL B N 1
ATOM 2333 C CA . VAL B 1 152 ? 32.606 61.830 40.670 1.00 19.92 152 VAL B CA 1
ATOM 2334 C C . VAL B 1 152 ? 32.128 61.124 41.930 1.00 20.75 152 VAL B C 1
ATOM 2335 O O . VAL B 1 152 ? 31.043 61.404 42.433 1.00 19.06 152 VAL B O 1
ATOM 2339 N N . VAL B 1 153 ? 32.947 60.213 42.450 1.00 18.84 153 VAL B N 1
ATOM 2340 C CA . VAL B 1 153 ? 32.571 59.497 43.665 1.00 20.97 153 VAL B CA 1
ATOM 2341 C C . VAL B 1 153 ? 32.360 60.501 44.804 1.00 19.36 153 VAL B C 1
ATOM 2342 O O . VAL B 1 153 ? 31.351 60.463 45.502 1.00 19.86 153 VAL B O 1
ATOM 2346 N N . SER B 1 154 ? 33.315 61.406 44.978 1.00 21.54 154 SER B N 1
ATOM 2347 C CA . SER B 1 154 ? 33.222 62.412 46.031 1.00 20.59 154 SER B CA 1
ATOM 2348 C C . SER B 1 154 ? 31.983 63.281 45.852 1.00 20.20 154 SER B C 1
ATOM 2349 O O . SER B 1 154 ? 31.264 63.558 46.812 1.00 19.95 154 SER B O 1
ATOM 2352 N N . LEU B 1 155 ? 31.733 63.710 44.620 1.00 20.98 155 LEU B N 1
ATOM 2353 C CA . LEU B 1 155 ? 30.571 64.540 44.337 1.00 22.06 155 LEU B CA 1
ATOM 2354 C C . LEU B 1 155 ? 29.301 63.809 44.756 1.00 22.22 155 LEU B C 1
ATOM 2355 O O . LEU B 1 155 ? 28.497 64.335 45.531 1.00 20.87 155 LEU B O 1
ATOM 2360 N N . MET B 1 156 ? 29.131 62.590 44.251 1.00 22.81 156 MET B N 1
ATOM 2361 C CA . MET B 1 156 ? 27.946 61.801 44.576 1.00 19.36 156 MET B CA 1
ATOM 2362 C C . MET B 1 156 ? 27.792 61.567 46.076 1.00 19.62 156 MET B C 1
ATOM 2363 O O . MET B 1 156 ? 26.692 61.704 46.617 1.00 19.09 156 MET B O 1
ATOM 2368 N N . GLN B 1 157 ? 28.889 61.231 46.750 1.00 20.20 157 GLN B N 1
ATOM 2369 C CA . GLN B 1 157 ? 28.839 60.992 48.189 1.00 25.60 157 GLN B CA 1
ATOM 2370 C C . GLN B 1 157 ? 28.494 62.264 48.964 1.00 26.44 157 GLN B C 1
ATOM 2371 O O . GLN B 1 157 ? 27.891 62.198 50.029 1.00 31.46 157 GLN B O 1
ATOM 2377 N N . ALA B 1 158 ? 28.867 63.421 48.4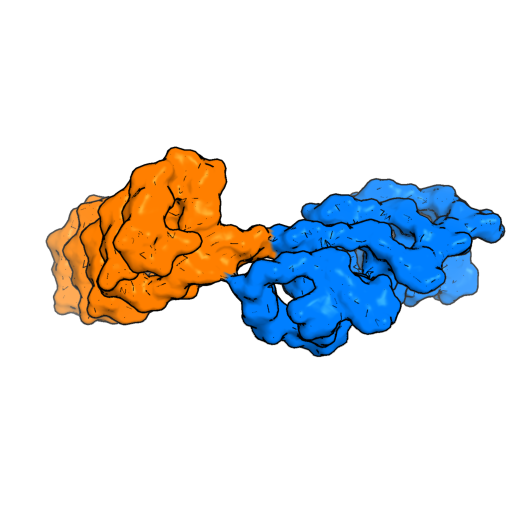26 1.00 28.79 158 ALA B N 1
ATOM 2378 C CA . ALA B 1 158 ? 28.574 64.684 49.092 1.00 26.56 158 ALA B CA 1
ATOM 2379 C C . ALA B 1 158 ? 27.109 65.081 48.903 1.00 26.19 158 ALA B C 1
ATOM 2380 O O . ALA B 1 158 ? 26.626 66.012 49.549 1.00 26.89 158 ALA B O 1
ATOM 2382 N N . ASN B 1 159 ? 26.401 64.376 48.023 1.00 24.23 159 ASN B N 1
ATOM 2383 C CA . ASN B 1 159 ? 24.993 64.680 47.776 1.00 23.20 159 ASN B CA 1
ATOM 2384 C C . ASN B 1 159 ? 24.052 63.529 48.115 1.00 24.38 159 ASN B C 1
ATOM 2385 O O . ASN B 1 159 ? 22.892 63.526 47.709 1.00 25.16 159 ASN B O 1
ATOM 2390 N N . GLY B 1 160 ? 24.562 62.558 48.866 1.00 24.71 160 GLY B N 1
ATOM 2391 C CA . GLY B 1 160 ? 23.757 61.420 49.272 1.00 25.92 160 GLY B CA 1
ATOM 2392 C C . GLY B 1 160 ? 23.450 60.411 48.181 1.00 25.99 160 GLY B C 1
ATOM 2393 O O . GLY B 1 160 ? 22.518 59.619 48.318 1.00 29.60 160 GLY B O 1
ATOM 2394 N N . ALA B 1 161 ? 24.228 60.435 47.101 1.00 26.94 161 ALA B N 1
ATOM 2395 C CA . ALA B 1 161 ? 24.025 59.514 45.988 1.00 24.29 161 ALA B CA 1
ATOM 2396 C C . ALA B 1 161 ? 25.105 58.430 45.971 1.00 27.03 161 ALA B C 1
ATOM 2397 O O . ALA B 1 161 ? 25.304 57.742 44.965 1.00 26.99 161 ALA B O 1
ATOM 2399 N N . GLY B 1 162 ? 25.797 58.285 47.097 1.00 26.07 162 GLY B N 1
ATOM 2400 C CA . GLY B 1 162 ? 26.839 57.282 47.213 1.00 33.16 162 GLY B CA 1
ATOM 2401 C C . GLY B 1 162 ? 26.306 55.931 47.660 1.00 35.74 162 GLY B C 1
ATOM 2402 O O . GLY B 1 162 ? 26.654 54.916 47.024 1.00 41.25 162 GLY B O 1
#